Protein AF-A0AAV5K374-F1 (afdb_monomer_lite)

Sequence (224 aa):
MRWSPAAVAIPSEEDMRSETVINLERSGYSEDISMKSLSARSSENRKKRKLDNQKSNEKQVQGKKAKLGTAIYMQKQLDCLINAVESYCRIDAPECSSTSECITLLRGLPGVEPCNEPFKLSSRLFLKHEYREMFLAIKNPDVKLYWLKEQLKLKGWACSIAECMTLLSSLPGVEPCDELYMLGTRLFMKREYKEMSDALKNSDVQLDWLKEELKKEAKATQKK

Secondary structure (DSSP, 8-state):
----PPP-PPPPS--------------------------------------------------------HHHHHHHHHHHHHHHHHHHHT---TT---HHHHHHHHHTSTT--TTSHHHHHHHHHTTSHHHHHHHHH---HHHHHHHHHHHHHHTT----HHHHHHHHHHSTT--TTSHHHHHHHHHTTSHHHHHHHHH---HHHHHHHHHHHHHHHHHHHTT-

Foldseek 3Di:
DDDDDDDDDDDDDDDDDDDDDDDDDDDDDDDDDDDDDDDDDDDDDDDDDDDDDDDDDDDDDDDDPPPQPPVNVVVVVVVVVVCVVVVVVPCPVVPQLDLVNLLVLQCVAPPRHPPDPLSVQVSVVSVDSVSSVVLVVDDDRVVSVVVSVVVCLVVLVFDDLVRQLVLQVPAPPRDPPDPLSVLSSVQVVDSVSRNVLVVPPDSVVSSVVSVVVSVVVVVVVVVD

Radius of gyration: 35.56 Å; chains: 1; bounding box: 87×50×90 Å

Structure (mmCIF, N/CA/C/O backbone):
data_AF-A0AAV5K374-F1
#
_entry.id   AF-A0AAV5K374-F1
#
loop_
_atom_site.group_PDB
_atom_site.id
_atom_site.type_symbol
_atom_site.label_atom_id
_atom_site.label_alt_id
_atom_site.label_comp_id
_atom_site.label_asym_id
_atom_site.label_entity_id
_atom_site.label_seq_id
_atom_site.pdbx_PDB_ins_code
_atom_site.Cartn_x
_atom_site.Cartn_y
_atom_site.Cartn_z
_atom_site.occupancy
_atom_site.B_iso_or_equiv
_atom_site.auth_seq_id
_atom_site.auth_comp_id
_atom_site.auth_asym_id
_atom_site.auth_atom_id
_atom_site.pdbx_PDB_model_num
ATOM 1 N N . MET A 1 1 ? -59.181 13.497 -2.309 1.00 41.25 1 MET A N 1
ATOM 2 C CA . MET A 1 1 ? -58.471 13.973 -3.522 1.00 41.25 1 MET A CA 1
ATOM 3 C C . MET A 1 1 ? -58.545 15.495 -3.487 1.00 41.25 1 MET A C 1
ATOM 5 O O . MET A 1 1 ? -59.627 15.989 -3.238 1.00 41.25 1 MET A O 1
ATOM 9 N N . ARG A 1 2 ? -57.493 16.303 -3.616 1.00 40.56 2 ARG A N 1
ATOM 10 C CA . ARG A 1 2 ? -56.249 16.154 -4.376 1.00 40.56 2 ARG A CA 1
ATOM 11 C C . ARG A 1 2 ? -55.256 17.183 -3.794 1.00 40.56 2 ARG A C 1
ATOM 13 O O . ARG A 1 2 ? -55.535 18.374 -3.846 1.00 40.56 2 ARG A O 1
ATOM 20 N N . TRP A 1 3 ? -54.155 16.742 -3.192 1.00 34.75 3 TRP A N 1
ATOM 21 C CA . TRP A 1 3 ? -53.001 17.618 -2.948 1.00 34.75 3 TRP A CA 1
ATOM 22 C C . TRP A 1 3 ? -52.157 17.607 -4.227 1.00 34.75 3 TRP A C 1
ATOM 24 O O . TRP A 1 3 ? -51.956 16.541 -4.807 1.00 34.75 3 TRP A O 1
ATOM 34 N N . SER A 1 4 ? -51.737 18.781 -4.695 1.00 44.72 4 SER A N 1
ATOM 35 C CA . SER A 1 4 ? -50.918 18.960 -5.900 1.00 44.72 4 SER A CA 1
ATOM 36 C C . SER A 1 4 ? -49.548 19.492 -5.472 1.00 44.72 4 SER A C 1
ATOM 38 O O . SER A 1 4 ? -49.524 20.490 -4.752 1.00 44.72 4 SER A O 1
ATOM 40 N N . PRO A 1 5 ? -48.419 18.884 -5.871 1.00 45.81 5 PRO A N 1
ATOM 41 C CA . PRO A 1 5 ? -47.108 19.430 -5.555 1.00 45.81 5 PRO A CA 1
ATOM 42 C C . PRO A 1 5 ? -46.752 20.517 -6.574 1.00 45.81 5 PRO A C 1
ATOM 44 O O . PRO A 1 5 ? -46.660 20.251 -7.771 1.00 45.81 5 PRO A O 1
ATOM 47 N N . ALA A 1 6 ? -46.580 21.753 -6.101 1.00 42.84 6 ALA A N 1
ATOM 48 C CA . ALA A 1 6 ? -45.929 22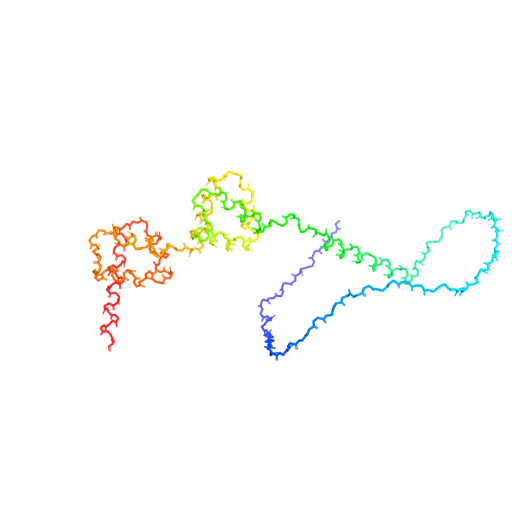.798 -6.879 1.00 42.84 6 ALA A CA 1
ATOM 49 C C . ALA A 1 6 ? -44.425 22.493 -6.944 1.00 42.84 6 ALA A C 1
ATOM 51 O O . ALA A 1 6 ? -43.802 22.175 -5.931 1.00 42.84 6 ALA A O 1
ATOM 52 N N . ALA A 1 7 ? -43.883 22.539 -8.158 1.00 44.72 7 ALA A N 1
ATOM 53 C CA . ALA A 1 7 ? -42.502 22.228 -8.484 1.00 44.72 7 ALA A CA 1
ATOM 54 C C . ALA A 1 7 ? -41.514 23.087 -7.678 1.00 44.72 7 ALA A C 1
ATOM 56 O O . ALA A 1 7 ? -41.585 24.315 -7.700 1.00 44.72 7 ALA A O 1
ATOM 57 N N . VAL A 1 8 ? -40.567 22.435 -7.000 1.00 48.19 8 VAL A N 1
ATOM 58 C CA . VAL A 1 8 ? -39.355 23.093 -6.506 1.00 48.19 8 VAL A CA 1
ATOM 59 C C . VAL A 1 8 ? -38.449 23.304 -7.714 1.00 48.19 8 VAL A C 1
ATOM 61 O O . VAL A 1 8 ? -37.964 22.343 -8.309 1.00 48.19 8 VAL A O 1
ATOM 64 N N . ALA A 1 9 ? -38.270 24.564 -8.103 1.00 45.16 9 ALA A N 1
ATOM 65 C CA . ALA A 1 9 ? -37.254 24.960 -9.063 1.00 45.16 9 ALA A CA 1
ATOM 66 C C . ALA A 1 9 ? -35.869 24.791 -8.419 1.00 45.16 9 ALA A C 1
ATOM 68 O O . ALA A 1 9 ? -35.614 25.318 -7.337 1.00 45.16 9 ALA A O 1
ATOM 69 N N . ILE A 1 10 ? -34.997 24.032 -9.080 1.00 53.38 10 ILE A N 1
ATOM 70 C CA . ILE A 1 10 ? -33.583 23.879 -8.728 1.00 53.38 10 ILE A CA 1
ATOM 71 C C . ILE A 1 10 ? -32.850 25.144 -9.212 1.00 53.38 10 ILE A C 1
ATOM 73 O O . ILE A 1 10 ? -32.965 25.461 -10.398 1.00 53.38 10 ILE A O 1
ATOM 77 N N . PRO A 1 11 ? -32.107 25.876 -8.364 1.00 39.62 11 PRO A N 1
ATOM 78 C CA . PRO A 1 11 ? -31.182 26.903 -8.837 1.00 39.62 11 PRO A CA 1
ATOM 79 C C . PRO A 1 11 ? -29.950 26.246 -9.482 1.00 39.62 11 PRO A C 1
ATOM 81 O O . PRO A 1 11 ? -29.336 25.368 -8.877 1.00 39.62 11 PRO A O 1
ATOM 84 N N . SER A 1 12 ? -29.617 26.656 -10.709 1.00 40.28 12 SER A N 1
ATOM 85 C CA . SER A 1 12 ? -28.445 26.202 -11.476 1.00 40.28 12 SER A CA 1
ATOM 86 C C . SER A 1 12 ? -27.105 26.601 -10.838 1.00 40.28 12 SER A C 1
ATOM 88 O O . SER A 1 12 ? -27.005 27.624 -10.165 1.00 40.28 12 SER A O 1
ATOM 90 N N . GLU A 1 13 ? -26.073 25.797 -11.108 1.00 46.28 13 GLU A N 1
ATOM 91 C CA . GLU A 1 13 ? -24.746 25.757 -10.464 1.00 46.28 13 GLU A CA 1
ATOM 92 C C . GLU A 1 13 ? -23.770 26.933 -10.728 1.00 46.28 13 GLU A C 1
ATOM 94 O O . GLU A 1 13 ? -22.561 26.743 -10.630 1.00 46.28 13 GLU A O 1
ATOM 99 N N . GLU A 1 14 ? -24.218 28.153 -11.038 1.00 47.41 14 GLU A N 1
ATOM 100 C CA . GLU A 1 14 ? -23.284 29.207 -11.503 1.00 47.41 14 GLU A CA 1
ATOM 101 C C . GLU A 1 14 ? -22.942 30.351 -10.537 1.00 47.41 14 GLU A C 1
ATOM 103 O O . GLU A 1 14 ? -22.133 31.197 -10.899 1.00 47.41 14 GLU A O 1
ATOM 108 N N . ASP A 1 15 ? -23.400 30.358 -9.283 1.00 42.72 15 ASP A N 1
ATOM 109 C CA . ASP A 1 15 ? -23.028 31.430 -8.345 1.00 42.72 15 ASP A CA 1
ATOM 110 C C . ASP A 1 15 ? -22.607 30.8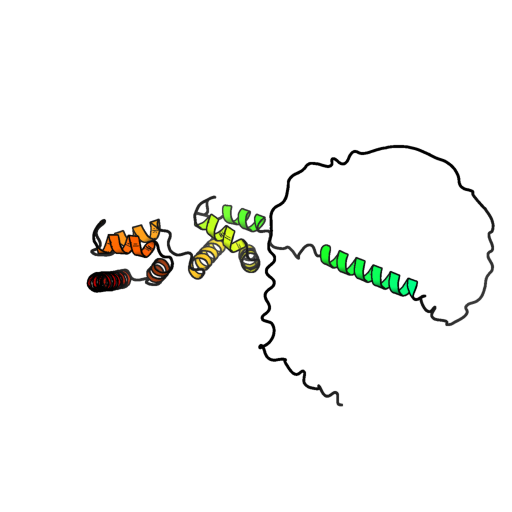97 -6.974 1.00 42.72 15 ASP A C 1
ATOM 112 O O . ASP A 1 15 ? -23.445 30.613 -6.126 1.00 42.72 15 ASP A O 1
ATOM 116 N N . MET A 1 16 ? -21.292 30.777 -6.755 1.00 37.44 16 MET A N 1
ATOM 117 C CA . MET A 1 16 ? -20.595 31.156 -5.508 1.00 37.44 16 MET A CA 1
ATOM 118 C C . MET A 1 16 ? -19.092 30.869 -5.640 1.00 37.44 16 MET A C 1
ATOM 120 O O . MET A 1 16 ? -18.503 30.032 -4.957 1.00 37.44 16 MET A O 1
ATOM 124 N N . ARG A 1 17 ? -18.438 31.618 -6.531 1.00 42.19 17 ARG A N 1
ATOM 125 C CA . ARG A 1 17 ? -16.990 31.824 -6.483 1.00 42.19 17 ARG A CA 1
ATOM 126 C C . ARG A 1 17 ? -16.749 33.108 -5.696 1.00 42.19 17 ARG A C 1
ATOM 128 O O . ARG A 1 17 ? -16.942 34.198 -6.223 1.00 42.19 17 ARG A O 1
ATOM 135 N N . SER A 1 18 ? -16.373 33.000 -4.427 1.00 38.47 18 SER A N 1
ATOM 136 C CA . SER A 1 18 ? -15.748 34.105 -3.691 1.00 38.47 18 SER A CA 1
ATOM 137 C C . SER A 1 18 ? -14.876 33.558 -2.569 1.00 38.47 18 SER A C 1
ATOM 139 O O . SER A 1 18 ? -15.349 32.975 -1.597 1.00 38.47 18 SER A O 1
ATOM 141 N N . GLU A 1 19 ? -13.579 33.731 -2.790 1.00 39.47 19 GLU A N 1
ATOM 142 C CA . GLU A 1 19 ? -12.459 33.440 -1.910 1.00 39.47 19 GLU A CA 1
ATOM 143 C C . GLU A 1 19 ? -12.524 34.300 -0.642 1.00 39.47 19 GLU A C 1
ATOM 145 O O . GLU A 1 19 ? -12.723 35.512 -0.711 1.00 39.47 19 GLU A O 1
ATOM 150 N N . THR A 1 20 ? -12.266 33.700 0.518 1.00 35.66 20 THR A N 1
ATOM 151 C CA . THR A 1 20 ? -11.783 34.439 1.688 1.00 35.66 20 THR A CA 1
ATOM 152 C C . THR A 1 20 ? -10.441 33.863 2.118 1.00 35.66 20 THR A C 1
ATOM 154 O O . THR A 1 20 ? -10.331 32.802 2.727 1.00 35.66 20 THR A O 1
ATOM 157 N N . VAL A 1 21 ? -9.392 34.592 1.741 1.00 35.47 21 VAL A N 1
ATOM 158 C CA . VAL A 1 21 ? -8.017 34.420 2.206 1.00 35.47 21 VAL A CA 1
ATOM 159 C C . VAL A 1 21 ? -7.942 34.969 3.629 1.00 35.47 21 VAL A C 1
ATOM 161 O O . VAL A 1 21 ? -8.091 36.172 3.835 1.00 35.47 21 VAL A O 1
ATOM 164 N N . ILE A 1 22 ? -7.711 34.107 4.617 1.00 37.84 22 ILE A N 1
ATOM 165 C CA . ILE A 1 22 ? -7.348 34.533 5.973 1.00 37.84 22 ILE A CA 1
ATOM 166 C C . ILE A 1 22 ? -5.837 34.386 6.158 1.00 37.84 22 ILE A C 1
ATOM 168 O O . ILE A 1 22 ? -5.307 33.287 6.310 1.00 37.84 22 ILE A O 1
ATOM 172 N N . ASN A 1 23 ? -5.152 35.532 6.107 1.00 31.73 23 ASN A N 1
ATOM 173 C CA . ASN A 1 23 ? -3.746 35.702 6.463 1.00 31.73 23 ASN A CA 1
ATOM 174 C C . ASN A 1 23 ? -3.549 35.396 7.954 1.00 31.73 23 ASN A C 1
ATOM 176 O O . ASN A 1 23 ? -4.161 36.045 8.802 1.00 31.73 23 ASN A O 1
ATOM 180 N N . LEU A 1 24 ? -2.674 34.441 8.275 1.00 34.12 24 LEU A N 1
ATOM 181 C CA . LEU A 1 24 ? -2.250 34.164 9.646 1.00 34.12 24 LEU A CA 1
ATOM 182 C C . LEU A 1 24 ? -0.860 34.765 9.869 1.00 34.12 24 LEU A C 1
ATOM 184 O O . LEU A 1 24 ? 0.156 34.122 9.609 1.00 34.12 24 LEU A O 1
ATOM 188 N N . GLU A 1 25 ? -0.822 36.009 10.349 1.00 35.38 25 GLU A N 1
ATOM 189 C CA . GLU A 1 25 ? 0.399 36.599 10.889 1.00 35.38 25 GLU A CA 1
ATOM 190 C C . GLU A 1 25 ? 0.551 36.314 12.392 1.00 35.38 25 GLU A C 1
ATOM 192 O O . GLU A 1 25 ? -0.324 36.536 13.224 1.00 35.38 25 GLU A O 1
ATOM 197 N N . ARG A 1 26 ? 1.742 35.792 12.670 1.00 40.53 26 ARG A N 1
ATOM 198 C CA . ARG A 1 26 ? 2.499 35.601 13.909 1.00 40.53 26 ARG A CA 1
ATOM 199 C C . ARG A 1 26 ? 2.334 36.671 15.005 1.00 40.53 26 ARG A C 1
ATOM 201 O O . ARG A 1 26 ? 2.646 37.830 14.774 1.00 40.53 26 ARG A O 1
ATOM 208 N N . SER A 1 27 ? 2.052 36.231 16.236 1.00 37.84 27 SER A N 1
ATOM 209 C CA . SER A 1 27 ? 2.434 36.841 17.537 1.00 37.84 27 SER A CA 1
ATOM 210 C C . SER A 1 27 ? 1.772 36.002 18.647 1.00 37.84 27 SER A C 1
ATOM 212 O O . SER A 1 27 ? 0.627 35.615 18.467 1.00 37.84 27 SER A O 1
ATOM 214 N N . GLY A 1 28 ? 2.324 35.604 19.791 1.00 31.27 28 GLY A N 1
ATOM 215 C CA . GLY A 1 28 ? 3.565 35.807 20.532 1.00 31.27 28 GLY A CA 1
ATOM 216 C C . GLY A 1 28 ? 3.407 34.988 21.838 1.00 31.27 28 GLY A C 1
ATOM 217 O O . GLY A 1 28 ? 2.287 34.745 22.279 1.00 31.27 28 GLY A O 1
ATOM 218 N N . TYR A 1 29 ? 4.506 34.488 22.405 1.00 35.50 29 TYR A N 1
ATOM 219 C CA . TYR A 1 29 ? 4.551 33.702 23.652 1.00 35.50 29 TYR A CA 1
ATOM 220 C C . TYR A 1 29 ? 4.035 34.487 24.880 1.00 35.50 29 TYR A C 1
ATOM 222 O O . TYR A 1 29 ? 4.342 35.673 24.970 1.00 35.50 29 TYR A O 1
ATOM 230 N N . SER A 1 30 ? 3.372 33.827 25.850 1.00 37.91 30 SER A N 1
ATOM 231 C CA . SER A 1 30 ? 3.699 33.869 27.303 1.00 37.91 30 SER A CA 1
ATOM 232 C C . SER A 1 30 ? 2.713 33.038 28.162 1.00 37.91 30 SER A C 1
ATOM 234 O O . SER A 1 30 ? 1.608 32.711 27.739 1.00 37.91 30 SER A O 1
ATOM 236 N N . GLU A 1 31 ? 3.225 32.674 29.337 1.00 36.00 31 GLU A N 1
ATOM 237 C CA . GLU A 1 31 ? 2.984 31.613 30.319 1.00 36.00 31 G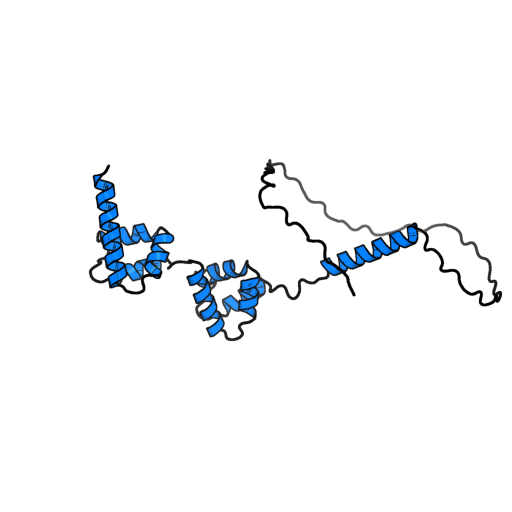LU A CA 1
ATOM 238 C C . GLU A 1 31 ? 1.592 31.342 30.940 1.00 36.00 31 GLU A C 1
ATOM 240 O O . GLU A 1 31 ? 0.747 32.215 31.121 1.00 36.00 31 GLU A O 1
ATOM 245 N N . ASP A 1 32 ? 1.473 30.074 31.371 1.00 33.81 32 ASP A N 1
ATOM 246 C CA . ASP A 1 32 ? 0.868 29.521 32.599 1.00 33.81 32 ASP A CA 1
ATOM 247 C C . ASP A 1 32 ? -0.071 30.397 33.447 1.00 33.81 32 ASP A C 1
ATOM 249 O O . ASP A 1 32 ? 0.347 31.344 34.115 1.00 33.81 32 ASP A O 1
ATOM 253 N N . ILE A 1 33 ? -1.309 29.914 33.633 1.00 38.78 33 ILE A N 1
ATOM 254 C CA . ILE A 1 33 ? -2.089 30.200 34.846 1.00 38.78 33 ILE A CA 1
ATOM 255 C C . ILE A 1 33 ? -2.545 28.889 35.494 1.00 38.78 33 ILE A C 1
ATOM 257 O O . ILE A 1 33 ? -3.508 28.234 35.098 1.00 38.78 33 ILE A O 1
ATOM 261 N N . SER A 1 34 ? -1.805 28.551 36.546 1.00 33.03 34 SER A N 1
ATOM 262 C CA . SER A 1 34 ? -2.071 27.534 37.556 1.00 33.03 34 SER A CA 1
ATOM 263 C C . SER A 1 34 ? -3.377 27.821 38.317 1.00 33.03 34 SER A C 1
ATOM 265 O O . SER A 1 34 ? -3.513 28.859 38.968 1.00 33.03 34 SER A O 1
ATOM 267 N N . MET A 1 35 ? -4.340 26.891 38.286 1.00 39.00 35 MET A N 1
ATOM 268 C CA . MET A 1 35 ? -5.525 26.942 39.152 1.00 39.00 35 MET A CA 1
ATOM 269 C C . MET A 1 35 ? -5.153 26.513 40.573 1.00 39.00 35 MET A C 1
ATOM 271 O O . MET A 1 35 ? -4.971 25.328 40.854 1.00 39.00 35 MET A O 1
ATOM 275 N N . LYS A 1 36 ? -5.072 27.484 41.486 1.00 34.56 36 LYS A N 1
ATOM 276 C CA . LYS A 1 36 ? -4.886 27.235 42.917 1.00 34.56 36 LYS A CA 1
ATOM 277 C C . LYS A 1 36 ? -6.224 27.306 43.648 1.00 34.56 36 LYS A C 1
ATOM 279 O O . LYS A 1 36 ? -6.929 28.310 43.602 1.00 34.56 36 LYS A O 1
ATOM 284 N N . SER A 1 37 ? -6.542 26.216 44.339 1.00 38.38 37 SER A N 1
ATOM 285 C CA . SER A 1 37 ? -7.653 26.081 45.278 1.00 38.38 37 SER A CA 1
ATOM 286 C C . SER A 1 37 ? -7.583 27.117 46.400 1.00 38.38 37 SER A C 1
ATOM 288 O O . SER A 1 37 ? -6.528 27.269 47.020 1.00 38.38 37 SER A O 1
ATOM 290 N N . LEU A 1 38 ? -8.720 27.719 46.755 1.00 39.03 38 LEU A N 1
ATOM 291 C CA . LEU A 1 38 ? -8.897 28.375 48.048 1.00 39.03 38 LEU A CA 1
ATOM 292 C C . LEU A 1 38 ? -10.177 27.888 48.723 1.00 39.03 38 LEU A C 1
ATOM 294 O O . LEU A 1 38 ? -11.299 28.109 48.275 1.00 39.03 38 LEU A O 1
ATOM 298 N N . SER A 1 39 ? -9.944 27.201 49.831 1.00 32.94 39 SER A N 1
ATOM 299 C CA . SER A 1 39 ? -10.889 26.874 50.878 1.00 32.94 39 SER A CA 1
ATOM 300 C C . SER A 1 39 ? -11.240 28.094 51.737 1.00 32.94 39 SER A C 1
ATOM 302 O O . SER A 1 39 ? -10.364 28.884 52.078 1.00 32.94 39 SER A O 1
ATOM 304 N N . ALA A 1 40 ? -12.478 28.064 52.234 1.00 31.92 40 ALA A N 1
ATOM 305 C CA . ALA A 1 40 ? -12.918 28.475 53.570 1.00 31.92 40 ALA A CA 1
ATOM 306 C C . ALA A 1 40 ? -13.321 29.946 53.854 1.00 31.92 40 ALA A C 1
ATOM 308 O O . ALA A 1 40 ? -12.498 30.834 54.035 1.00 31.92 40 ALA A O 1
ATOM 309 N N . ARG A 1 41 ? -14.626 30.043 54.177 1.00 29.36 41 ARG A N 1
ATOM 310 C CA . ARG A 1 41 ? -15.236 30.681 55.368 1.00 29.36 41 ARG A CA 1
ATOM 311 C C . ARG A 1 41 ? -15.708 32.139 55.251 1.00 29.36 41 ARG A C 1
ATOM 313 O O . ARG A 1 41 ? -14.918 33.066 55.291 1.00 29.36 41 ARG A O 1
ATOM 320 N N . SER A 1 42 ? -17.032 32.320 55.307 1.00 31.08 42 SER A N 1
ATOM 321 C CA . SER A 1 42 ? -17.681 33.237 56.259 1.00 31.08 42 SER A CA 1
ATOM 322 C C . SER A 1 42 ? -19.202 33.037 56.253 1.00 31.08 42 SER A C 1
ATOM 324 O O . SER A 1 42 ? -19.877 33.191 55.238 1.00 31.08 42 SER A O 1
ATOM 326 N N . SER A 1 43 ? -19.719 32.640 57.408 1.00 37.50 43 SER A N 1
ATOM 327 C CA . SER A 1 43 ? -21.118 32.672 57.815 1.00 37.50 43 SER A CA 1
ATOM 328 C C . SER A 1 43 ? -21.514 34.096 58.209 1.00 37.50 43 SER A C 1
ATOM 330 O O . SER A 1 43 ? -20.797 34.673 59.013 1.00 37.50 43 SER A O 1
ATOM 332 N N . GLU A 1 44 ? -22.656 34.612 57.735 1.00 31.75 44 GLU A N 1
ATOM 333 C CA . GLU A 1 44 ? -23.727 35.190 58.576 1.00 31.75 44 GLU A CA 1
ATOM 334 C C . GLU A 1 44 ? -24.783 35.992 57.792 1.00 31.75 44 GLU A C 1
ATOM 336 O O . GLU A 1 44 ? -24.496 36.831 56.946 1.00 31.75 44 GLU A O 1
ATOM 341 N N . ASN A 1 45 ? -26.031 35.764 58.217 1.00 32.59 45 ASN A N 1
ATOM 342 C CA . ASN A 1 45 ? -27.204 36.637 58.147 1.00 32.59 45 ASN A CA 1
ATOM 343 C C . ASN A 1 45 ? -27.911 36.866 56.798 1.00 32.59 45 ASN A C 1
ATOM 345 O O . ASN A 1 45 ? -27.530 37.724 56.010 1.00 32.59 45 ASN A O 1
ATOM 349 N N . ARG A 1 46 ? -29.118 36.277 56.671 1.00 37.19 46 ARG A N 1
ATOM 350 C CA . ARG A 1 46 ? -30.372 37.049 56.490 1.00 37.19 46 ARG A CA 1
ATOM 351 C C . ARG A 1 46 ? -31.647 36.213 56.722 1.00 37.19 46 ARG A C 1
ATOM 353 O O . ARG A 1 46 ? -32.058 35.406 55.903 1.00 37.19 46 ARG A O 1
ATOM 360 N N . LYS A 1 47 ? -32.269 36.503 57.872 1.00 38.12 47 LYS A N 1
ATOM 361 C CA . LYS A 1 47 ? -33.712 36.556 58.196 1.00 38.12 47 LYS A CA 1
ATOM 362 C C . LYS A 1 47 ? -34.645 35.439 57.693 1.00 38.12 47 LYS A C 1
ATOM 364 O O . LYS A 1 47 ? -35.227 35.513 56.617 1.00 38.12 47 LYS A O 1
ATOM 369 N N . LYS A 1 48 ? -34.968 34.539 58.632 1.00 43.84 48 LYS A N 1
ATOM 370 C CA . LYS A 1 48 ? -36.258 33.836 58.726 1.00 43.84 48 LYS A CA 1
ATOM 371 C C . LYS A 1 48 ? -37.416 34.846 58.796 1.00 43.84 48 LYS A C 1
ATOM 373 O O . LYS A 1 48 ? -37.404 35.729 59.652 1.00 43.84 48 LYS A O 1
ATOM 378 N N . ARG A 1 49 ? -38.455 34.647 57.984 1.00 39.88 49 ARG A N 1
ATOM 379 C CA . ARG A 1 49 ? -39.841 34.997 58.332 1.00 39.88 49 ARG A CA 1
ATOM 380 C C . ARG A 1 49 ? -40.695 33.736 58.179 1.00 39.88 49 ARG A C 1
ATOM 382 O O . ARG A 1 49 ? -40.637 33.077 57.148 1.00 39.88 49 ARG A O 1
ATOM 389 N N . LYS A 1 50 ? -41.382 33.372 59.265 1.00 40.34 50 LYS A N 1
ATOM 390 C CA . LYS A 1 50 ? -42.407 32.320 59.353 1.00 40.34 50 LYS A CA 1
ATOM 391 C C . LYS A 1 50 ? -43.791 32.905 59.013 1.00 40.34 50 LYS A C 1
ATOM 393 O O . LYS A 1 50 ? -43.935 34.125 59.035 1.00 40.34 50 LYS A O 1
ATOM 398 N N . LEU A 1 51 ? -44.753 31.981 58.894 1.00 35.84 51 LEU A N 1
ATOM 399 C CA . LEU A 1 51 ? -46.217 32.074 58.736 1.00 35.84 51 LEU A CA 1
ATOM 400 C C . LEU A 1 51 ? -46.695 32.019 57.272 1.00 35.84 51 LEU A C 1
ATOM 402 O O . LEU A 1 51 ? -46.121 32.683 56.424 1.00 35.84 51 LEU A O 1
ATOM 406 N N . ASP A 1 52 ? -47.708 31.237 56.896 1.00 32.47 52 ASP A N 1
ATOM 407 C CA . ASP A 1 52 ? -48.699 30.504 57.692 1.00 32.47 52 ASP A CA 1
ATOM 408 C C . ASP A 1 52 ? -49.265 29.311 56.902 1.00 32.47 52 ASP A C 1
ATOM 410 O O . ASP A 1 52 ? -49.216 29.263 55.674 1.00 32.47 52 ASP A O 1
ATOM 414 N N . ASN A 1 53 ? -49.795 28.348 57.641 1.00 38.72 53 ASN A N 1
ATOM 415 C CA . ASN A 1 53 ? -50.485 27.164 57.167 1.00 38.72 53 ASN A CA 1
ATOM 416 C C . ASN A 1 53 ? -51.958 27.520 56.916 1.00 38.72 53 ASN A C 1
ATOM 418 O O . ASN A 1 53 ? -52.679 27.798 57.870 1.00 38.72 53 ASN A O 1
ATOM 422 N N . GLN A 1 54 ? -52.444 27.444 55.676 1.00 38.88 54 GLN A N 1
ATOM 423 C CA . GLN A 1 54 ? -53.887 27.423 55.438 1.00 38.88 54 GLN A CA 1
ATOM 424 C C . GLN A 1 54 ? -54.252 26.368 54.395 1.00 38.88 54 GLN A C 1
ATOM 426 O O . GLN A 1 54 ? -54.145 26.559 53.187 1.00 38.88 54 GLN A O 1
ATOM 431 N N . LYS A 1 55 ? -54.702 25.220 54.912 1.00 41.00 55 LYS A N 1
ATOM 432 C CA . LYS A 1 55 ? -55.625 24.334 54.209 1.00 41.00 55 LYS A CA 1
ATOM 433 C C . LYS A 1 55 ? -56.940 25.091 54.023 1.00 41.00 55 LYS A C 1
ATOM 435 O O . LYS A 1 55 ? -57.623 25.370 55.005 1.00 41.00 55 LYS A O 1
ATOM 440 N N . SER A 1 56 ? -57.335 25.319 52.782 1.00 36.34 56 SER A N 1
ATOM 441 C CA . SER A 1 56 ? -58.740 25.475 52.420 1.00 36.34 56 SER A CA 1
ATOM 442 C C . SER A 1 56 ? -59.004 24.709 51.128 1.00 36.34 56 SER A C 1
ATOM 444 O O . SER A 1 56 ? -58.334 24.877 50.114 1.00 36.34 56 SER A O 1
ATOM 446 N N . ASN A 1 57 ? -59.962 23.790 51.224 1.00 38.06 57 ASN A N 1
ATOM 447 C CA . ASN A 1 57 ? -60.571 23.101 50.099 1.00 38.06 57 ASN A CA 1
ATOM 448 C C . ASN A 1 57 ? -61.185 24.123 49.144 1.00 38.06 57 ASN A C 1
ATOM 450 O O . ASN A 1 57 ? -62.034 24.895 49.577 1.00 38.06 57 ASN A O 1
ATOM 454 N N . GLU A 1 58 ? -60.881 24.034 47.851 1.00 33.69 58 GLU A N 1
ATOM 455 C CA . GLU A 1 58 ? -61.734 24.617 46.819 1.00 33.69 58 GLU A CA 1
ATOM 456 C C . GLU A 1 58 ? -61.679 23.795 45.525 1.00 33.69 58 GLU A C 1
ATOM 458 O O . GLU A 1 58 ? -60.693 23.760 44.799 1.00 33.69 58 GLU A O 1
ATOM 463 N N . LYS A 1 59 ? -62.776 23.054 45.334 1.00 33.97 59 LYS A N 1
ATOM 464 C CA . LYS A 1 59 ? -63.521 22.812 44.092 1.00 33.97 59 LYS A CA 1
ATOM 465 C C . LYS A 1 59 ? -62.718 22.739 42.785 1.00 33.97 59 LYS A C 1
ATOM 467 O O . LYS A 1 59 ? -62.161 23.719 42.303 1.00 33.97 59 LYS A O 1
ATOM 472 N N . GLN A 1 60 ? -62.845 21.580 42.132 1.00 44.38 60 GLN A N 1
ATOM 473 C CA . GLN A 1 60 ? -62.679 21.423 40.688 1.00 44.38 60 GLN A CA 1
ATOM 474 C C . GLN A 1 60 ? -63.339 22.592 39.942 1.00 44.38 60 GLN A C 1
ATOM 476 O O . GLN A 1 60 ? -64.564 22.700 39.899 1.00 44.38 60 GLN A O 1
ATOM 481 N N . VAL A 1 61 ? -62.519 23.439 39.322 1.00 37.38 61 VAL A N 1
ATOM 482 C CA . VAL A 1 61 ? -62.946 24.339 38.254 1.00 37.38 61 VAL A CA 1
ATOM 483 C C . VAL A 1 61 ? -62.243 23.887 36.986 1.00 37.38 61 VAL A C 1
ATOM 485 O O . VAL A 1 61 ? -61.019 23.912 36.862 1.00 37.38 61 VAL A O 1
ATOM 488 N N . GLN A 1 62 ? -63.065 23.417 36.057 1.00 41.62 62 GLN A N 1
ATOM 489 C CA . GLN A 1 62 ? -62.691 23.065 34.703 1.00 41.62 62 GLN A CA 1
ATOM 490 C C . GLN A 1 62 ? -62.015 24.244 33.987 1.00 41.62 62 GLN A C 1
ATOM 492 O O . GLN A 1 62 ? -62.486 25.378 34.018 1.00 41.62 62 GLN A O 1
ATOM 497 N N . GLY A 1 63 ? -60.952 23.921 33.248 1.00 46.12 63 GLY A N 1
ATOM 498 C CA . GLY A 1 63 ? -60.752 24.459 31.906 1.00 46.12 63 GLY A CA 1
ATOM 499 C C . GLY A 1 63 ? -60.318 25.916 31.786 1.00 46.12 63 GLY A C 1
ATOM 500 O O . GLY A 1 63 ? -61.026 26.718 31.189 1.00 46.12 63 GLY A O 1
ATOM 501 N N . LYS A 1 64 ? -59.080 26.233 32.172 1.00 46.06 64 LYS A N 1
ATOM 502 C CA . LYS A 1 64 ? -58.294 27.244 31.447 1.00 46.06 64 LYS A CA 1
ATOM 503 C C . LYS A 1 64 ? -56.888 26.698 31.250 1.00 46.06 64 LYS A C 1
ATOM 505 O O . LYS A 1 64 ? -56.137 26.572 32.210 1.00 46.06 64 LYS A O 1
ATOM 510 N N . LYS A 1 65 ? -56.537 26.344 30.005 1.00 56.88 65 LYS A N 1
ATOM 511 C CA . LYS A 1 65 ? -55.138 26.092 29.630 1.00 56.88 65 LYS A CA 1
ATOM 512 C C . LYS A 1 65 ? -54.365 27.344 30.028 1.00 56.88 65 LYS A C 1
ATOM 514 O O . LYS A 1 65 ? -54.560 28.394 29.415 1.00 56.88 65 LYS A O 1
ATOM 519 N N . ALA A 1 66 ? -53.564 27.251 31.086 1.00 61.56 66 ALA A N 1
ATOM 520 C CA . ALA A 1 66 ? -52.668 28.323 31.469 1.00 61.56 66 ALA A CA 1
ATOM 521 C C . ALA A 1 66 ? -51.805 28.620 30.241 1.00 61.56 66 ALA A C 1
ATOM 523 O O . ALA A 1 66 ? -51.057 27.756 29.779 1.00 61.56 66 ALA A O 1
ATOM 524 N N . LYS A 1 67 ? -51.979 29.807 29.652 1.00 65.00 67 LYS A N 1
ATOM 525 C CA . LYS A 1 67 ? -51.042 30.312 28.653 1.00 65.00 67 LYS A CA 1
ATOM 526 C C . LYS A 1 67 ? -49.711 30.396 29.386 1.00 65.00 67 LYS A C 1
ATOM 528 O O . LYS A 1 67 ? -49.561 31.243 30.264 1.00 65.00 67 LYS A O 1
ATOM 533 N N . LEU A 1 68 ? -48.807 29.459 29.096 1.00 64.31 68 LEU A N 1
ATOM 534 C CA . LEU A 1 68 ? -47.431 29.530 29.569 1.00 64.31 68 LEU A CA 1
ATOM 535 C C . LEU A 1 68 ? -46.947 30.943 29.236 1.00 64.31 68 LEU A C 1
ATOM 537 O O . LEU A 1 68 ? -47.041 31.355 28.079 1.00 64.31 68 LEU A O 1
ATOM 541 N N . GLY A 1 69 ? -46.518 31.704 30.244 1.00 80.44 69 GLY A N 1
ATOM 542 C CA . GLY A 1 69 ? -45.973 33.034 29.997 1.00 80.44 69 GLY A CA 1
ATOM 543 C C . GLY A 1 69 ? -44.849 32.924 28.971 1.00 80.44 69 GLY A C 1
ATOM 544 O O . GLY A 1 69 ? -44.108 31.941 28.983 1.00 80.44 69 GLY A O 1
ATOM 545 N N . THR A 1 70 ? -44.723 33.906 28.079 1.00 81.00 70 THR A N 1
ATOM 546 C CA . THR A 1 70 ? -43.720 33.906 27.001 1.00 81.00 70 THR A CA 1
ATOM 547 C C . THR A 1 70 ? -42.318 33.553 27.512 1.00 81.00 70 THR A C 1
ATOM 549 O O . THR A 1 70 ? -41.612 32.783 26.869 1.00 81.00 70 THR A O 1
ATOM 552 N N . ALA A 1 71 ? -41.959 34.011 28.717 1.00 86.69 71 ALA A N 1
ATOM 553 C CA . ALA A 1 71 ? -40.708 33.660 29.388 1.00 86.69 71 ALA A CA 1
ATOM 554 C C . ALA A 1 71 ? -40.573 32.156 29.703 1.00 86.69 71 ALA A C 1
ATOM 556 O O . ALA A 1 71 ? -39.530 31.569 29.447 1.00 86.69 71 ALA A O 1
ATOM 557 N N . ILE A 1 72 ? -41.634 31.506 30.194 1.00 87.56 72 ILE A N 1
ATOM 558 C CA . ILE A 1 72 ? -41.642 30.063 30.495 1.00 87.56 72 ILE A CA 1
ATOM 559 C C . ILE A 1 72 ? -41.585 29.251 29.197 1.00 87.56 72 ILE A C 1
ATOM 561 O O . ILE A 1 72 ? -40.928 28.215 29.133 1.00 87.56 72 ILE A O 1
ATOM 565 N N . TYR A 1 73 ? -42.253 29.724 28.140 1.00 90.88 73 TYR A N 1
ATOM 566 C CA . TYR A 1 73 ? -42.157 29.098 26.824 1.00 90.88 73 TYR A CA 1
ATOM 567 C C . TYR A 1 73 ? -40.728 29.174 26.278 1.00 90.88 73 TYR A C 1
ATOM 569 O O . TYR A 1 73 ? -40.190 28.154 25.859 1.00 90.88 73 TYR A O 1
ATOM 577 N N . MET A 1 74 ? -40.097 30.349 26.336 1.00 92.44 74 MET A N 1
ATOM 578 C CA . MET A 1 74 ? -38.703 30.532 25.925 1.00 92.44 74 MET A CA 1
ATOM 579 C C . MET A 1 74 ? -37.746 29.681 26.759 1.00 92.44 74 MET A C 1
ATOM 581 O O . MET A 1 74 ? -36.880 29.032 26.188 1.00 92.44 74 MET A O 1
ATOM 585 N N . GLN A 1 75 ? -37.939 29.610 28.076 1.00 93.25 75 GLN A N 1
ATOM 586 C CA . GLN A 1 75 ? -37.123 28.762 28.941 1.00 93.25 75 GLN A CA 1
ATOM 587 C C . GLN A 1 75 ? -37.250 27.285 28.565 1.00 93.25 75 GLN A C 1
ATOM 589 O O . GLN A 1 75 ? -36.242 26.615 28.389 1.00 93.25 75 GLN A O 1
ATOM 594 N N . LYS A 1 76 ? -38.468 26.808 28.294 1.00 93.31 76 LYS A N 1
ATOM 595 C CA . LYS A 1 76 ? -38.683 25.448 27.795 1.00 93.31 76 LYS A CA 1
ATOM 596 C C . LYS A 1 76 ? -38.007 25.203 26.439 1.00 93.31 76 LYS A C 1
ATOM 598 O O . LYS A 1 76 ? -37.487 24.117 26.217 1.00 93.31 76 LYS A O 1
ATOM 603 N N . GLN A 1 77 ? -38.022 26.179 25.528 1.00 94.50 77 GLN A N 1
ATOM 604 C CA . GLN A 1 77 ? -37.319 26.056 24.244 1.00 94.50 77 GLN A CA 1
ATOM 605 C C . GLN A 1 77 ? -35.797 26.033 24.429 1.00 94.50 77 GLN A C 1
ATOM 607 O O . GLN A 1 77 ? -35.123 25.259 23.754 1.00 94.50 77 GLN A O 1
ATOM 612 N N . LEU A 1 78 ? -35.260 26.819 25.366 1.00 94.44 78 LEU A N 1
ATOM 613 C CA . LEU A 1 78 ? -33.847 26.769 25.738 1.00 94.44 78 LEU A CA 1
ATOM 614 C C . LEU A 1 78 ? -33.485 25.423 26.362 1.00 94.44 78 LEU A C 1
ATOM 616 O O . LEU A 1 78 ? -32.492 24.843 25.952 1.00 94.44 78 LEU A O 1
ATOM 620 N N . ASP A 1 79 ? -34.309 24.874 27.255 1.00 94.56 79 ASP A N 1
ATOM 621 C CA . ASP A 1 79 ? -34.093 23.538 27.819 1.00 94.56 79 ASP A CA 1
ATOM 622 C C . ASP A 1 79 ? -34.132 22.461 26.724 1.00 94.56 79 ASP A C 1
ATOM 624 O O . ASP A 1 79 ? -33.316 21.545 26.719 1.00 94.56 79 ASP A O 1
ATOM 628 N N . CYS A 1 80 ? -35.045 22.569 25.752 1.00 91.69 80 CYS A N 1
ATOM 629 C CA . CYS A 1 80 ? -35.073 21.678 24.591 1.00 91.69 80 CYS A CA 1
ATOM 630 C C . CYS A 1 80 ? -33.805 21.800 23.734 1.00 91.69 80 CYS A C 1
ATOM 632 O O . CYS A 1 80 ? -33.289 20.777 23.295 1.00 91.69 80 CYS A O 1
ATOM 634 N N . LEU A 1 81 ? -33.292 23.014 23.514 1.00 92.81 81 LEU A N 1
ATOM 635 C CA . LEU A 1 81 ? -32.042 23.243 22.785 1.00 92.81 81 LEU A CA 1
ATOM 636 C C . LEU A 1 81 ? -30.829 22.730 23.559 1.00 92.81 81 LEU A C 1
ATOM 638 O O . LEU A 1 81 ? -29.997 22.057 22.968 1.00 92.81 81 LEU A O 1
ATOM 642 N N . ILE A 1 82 ? -30.745 22.990 24.864 1.00 92.19 82 ILE A N 1
ATOM 643 C CA . ILE A 1 82 ? -29.691 22.468 25.739 1.00 92.19 82 ILE A CA 1
ATOM 644 C C . ILE A 1 82 ? -29.721 20.946 25.697 1.00 92.19 82 ILE A C 1
ATOM 646 O O . ILE A 1 82 ? -28.700 20.339 25.423 1.00 92.19 82 ILE A O 1
ATOM 650 N N . ASN A 1 83 ? -30.890 20.325 25.844 1.00 87.94 83 ASN A N 1
ATOM 651 C CA . ASN A 1 83 ? -31.020 18.874 25.759 1.00 87.94 83 ASN A CA 1
ATOM 652 C C . ASN A 1 83 ? -30.687 18.331 24.365 1.00 87.94 83 ASN A C 1
ATOM 654 O O . ASN A 1 83 ? -30.107 17.258 24.269 1.00 87.94 83 ASN A O 1
ATOM 658 N N . ALA A 1 84 ? -31.023 19.040 23.284 1.00 86.31 84 ALA A N 1
ATOM 659 C CA . ALA A 1 84 ? -30.675 18.629 21.925 1.00 86.31 84 ALA A CA 1
ATOM 660 C C . ALA A 1 84 ? -29.171 18.768 21.651 1.00 86.31 84 ALA A C 1
ATOM 662 O O . ALA A 1 84 ? -28.585 17.882 21.041 1.00 86.31 84 ALA A O 1
ATOM 663 N N . VAL A 1 85 ? -28.536 19.842 22.128 1.00 83.62 85 VAL A N 1
ATOM 664 C CA . VAL A 1 85 ? -27.092 20.087 22.005 1.00 83.62 85 VAL A CA 1
ATOM 665 C C . VAL A 1 85 ? -26.314 19.136 22.898 1.00 83.62 85 VAL A C 1
ATOM 667 O O . VAL A 1 85 ? -25.360 18.527 22.442 1.00 83.62 85 VAL A O 1
ATOM 670 N N . GLU A 1 86 ? -26.734 18.943 24.144 1.00 81.25 86 GLU A N 1
ATOM 671 C CA . GLU A 1 86 ? -26.164 17.928 25.018 1.00 81.25 86 GLU A CA 1
ATOM 672 C C . GLU A 1 86 ? -26.387 16.541 24.439 1.00 81.25 86 GLU A C 1
ATOM 674 O O . GLU A 1 86 ? -25.454 15.761 24.441 1.00 81.25 86 GLU A O 1
ATOM 679 N N . SER A 1 87 ? -27.559 16.228 23.886 1.00 71.81 87 SER A N 1
ATOM 680 C CA . SER A 1 87 ? -27.783 14.956 23.199 1.00 71.81 87 SER A CA 1
ATOM 681 C C . SER A 1 87 ? -26.919 14.820 21.958 1.00 71.81 87 SER A C 1
ATOM 683 O O . SER A 1 87 ? -26.544 13.697 21.679 1.00 71.81 87 SER A O 1
ATOM 685 N N . TYR A 1 88 ? -26.625 15.900 21.230 1.00 67.88 88 TYR A N 1
ATOM 686 C CA . TYR A 1 88 ? -25.763 15.916 20.046 1.00 67.88 88 TYR A CA 1
ATOM 687 C C . TYR A 1 88 ? -24.282 15.756 20.422 1.00 67.88 88 TYR A C 1
ATOM 689 O O . TYR A 1 88 ? -23.560 15.002 19.784 1.00 67.88 88 TYR A O 1
ATOM 697 N N . CYS A 1 89 ? -23.844 16.403 21.504 1.00 61.41 89 CYS A N 1
ATOM 698 C CA . CYS A 1 89 ? -22.497 16.282 22.067 1.00 61.41 89 CYS A CA 1
ATOM 699 C C . CYS A 1 89 ? -22.291 14.970 22.847 1.00 61.41 89 CYS A C 1
ATOM 701 O O . CYS A 1 89 ? -21.162 14.508 22.959 1.00 61.41 89 CYS A O 1
ATOM 703 N N . 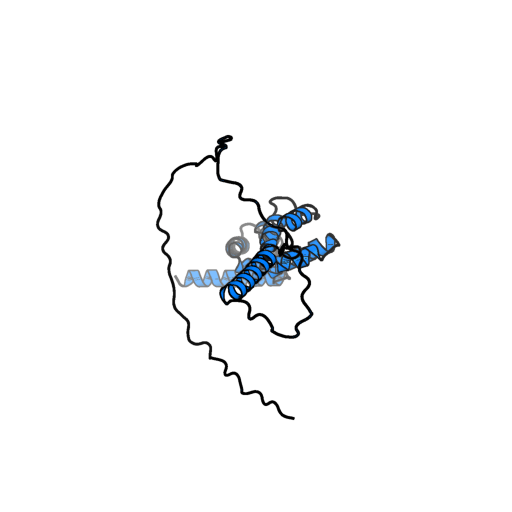ARG A 1 90 ? -23.372 14.390 23.388 1.00 53.47 90 ARG A N 1
ATOM 704 C CA . ARG A 1 90 ? -23.460 13.051 23.997 1.00 53.47 90 ARG A CA 1
ATOM 705 C C . ARG A 1 90 ? -23.946 11.996 23.008 1.00 53.47 90 ARG A C 1
ATOM 707 O O . ARG A 1 90 ? -24.176 10.859 23.416 1.00 53.47 90 ARG A O 1
ATOM 714 N N . ILE A 1 91 ? -24.062 12.321 21.715 1.00 51.72 91 ILE A N 1
ATOM 715 C CA . ILE A 1 91 ? -23.760 11.305 20.716 1.00 51.72 91 ILE A CA 1
ATOM 716 C C . ILE A 1 91 ? -22.268 11.080 20.934 1.00 51.72 91 ILE A C 1
ATOM 718 O O . ILE A 1 91 ? -21.428 11.706 20.292 1.00 51.72 91 ILE A O 1
ATOM 722 N N . ASP A 1 92 ? -21.946 10.225 21.907 1.00 49.72 92 ASP A N 1
ATOM 723 C CA . ASP A 1 92 ? -20.798 9.353 21.802 1.00 49.72 92 ASP A CA 1
ATOM 724 C C . ASP A 1 92 ? -20.875 8.858 20.367 1.00 49.72 92 ASP A C 1
ATOM 726 O O . ASP A 1 92 ? -21.820 8.146 20.014 1.00 49.72 92 ASP A O 1
ATOM 730 N N . ALA A 1 93 ? -20.019 9.425 19.512 1.00 51.94 93 ALA A N 1
ATOM 731 C CA . ALA A 1 93 ? -20.027 9.172 18.084 1.00 51.94 93 ALA A CA 1
ATOM 732 C C . ALA A 1 93 ? -20.215 7.663 17.925 1.00 51.94 93 ALA A C 1
ATOM 734 O O . ALA A 1 93 ? -19.399 6.950 18.514 1.00 51.94 93 ALA A O 1
ATOM 735 N N . PRO A 1 94 ? -21.310 7.197 17.287 1.00 48.34 94 PRO A N 1
ATOM 736 C CA . PRO A 1 94 ? -21.750 5.809 17.377 1.00 48.34 94 PRO A CA 1
ATOM 737 C C . PRO A 1 94 ? -20.554 4.944 17.038 1.00 48.34 94 PRO A C 1
ATOM 739 O O . PRO A 1 94 ? -20.108 5.010 15.900 1.00 48.34 94 PRO A O 1
ATOM 742 N N . GLU A 1 95 ? -19.971 4.310 18.062 1.00 55.19 95 GLU A N 1
ATOM 743 C CA . GLU A 1 95 ? -18.681 3.616 18.016 1.00 55.19 95 GLU A CA 1
ATOM 744 C C . GLU A 1 95 ? -17.777 4.121 16.886 1.00 55.19 95 GLU A C 1
ATOM 746 O O . GLU A 1 95 ? -17.513 3.391 15.938 1.00 55.19 95 GLU A O 1
ATOM 751 N N . CYS A 1 96 ? -17.372 5.398 16.905 1.00 49.59 96 CYS A N 1
ATOM 752 C CA . CYS A 1 96 ? -16.506 5.900 15.841 1.00 49.59 96 CYS A CA 1
ATOM 753 C C . CYS A 1 96 ? -15.230 5.061 15.878 1.00 49.59 96 CYS A C 1
ATOM 755 O O . CYS A 1 96 ? -14.420 5.226 16.795 1.00 49.59 96 CYS A O 1
ATOM 757 N N . SER A 1 97 ? -15.105 4.130 14.926 1.00 64.50 97 SER A N 1
ATOM 758 C CA . SER A 1 97 ? -14.047 3.132 14.872 1.00 64.50 97 SER A CA 1
ATOM 759 C C . SER A 1 97 ? -12.721 3.830 15.091 1.00 64.50 97 SER A C 1
ATOM 761 O O . SER A 1 97 ? -12.271 4.634 14.268 1.00 64.50 97 SER A O 1
ATOM 763 N N . SER A 1 98 ? -12.133 3.630 16.270 1.00 83.00 98 SER A N 1
ATOM 764 C CA . SER A 1 98 ? -10.999 4.450 16.668 1.00 83.00 98 SER A CA 1
ATOM 765 C C . SER A 1 98 ? -9.817 4.073 15.792 1.00 83.00 98 SER A C 1
ATOM 767 O O . SER A 1 98 ? -9.485 2.894 15.644 1.00 83.00 98 SER A O 1
ATOM 769 N N . THR A 1 99 ? -9.128 5.067 15.229 1.00 90.25 99 THR A N 1
ATOM 770 C CA . THR A 1 99 ? -7.863 4.834 14.520 1.00 90.25 99 THR A CA 1
ATOM 771 C C . THR A 1 99 ? -6.913 4.002 15.388 1.00 90.25 99 THR A C 1
ATOM 773 O O . THR A 1 99 ? -6.249 3.110 14.876 1.00 90.25 99 THR A O 1
ATOM 776 N N . SER A 1 100 ? -6.917 4.212 16.710 1.00 91.31 100 SER A N 1
ATOM 777 C CA . SER A 1 100 ? -6.131 3.429 17.673 1.00 91.31 100 SER A CA 1
ATOM 778 C C . SER A 1 100 ? -6.434 1.926 17.626 1.00 91.31 100 SER A C 1
ATOM 780 O O . SER A 1 100 ? -5.518 1.100 17.622 1.00 91.31 100 SER A O 1
ATOM 782 N N . GLU A 1 101 ? -7.711 1.556 17.531 1.00 93.50 101 GLU A N 1
ATOM 783 C CA . GLU A 1 101 ? -8.131 0.157 17.440 1.00 93.50 101 GLU A CA 1
ATOM 784 C C . GLU A 1 101 ? -7.658 -0.467 16.124 1.00 93.50 101 GLU A C 1
ATOM 786 O O . GLU A 1 101 ? -7.046 -1.538 16.122 1.00 93.50 101 GLU A O 1
ATOM 791 N N . CYS A 1 102 ? -7.834 0.250 15.011 1.00 94.50 102 CYS A N 1
ATOM 792 C CA . CYS A 1 102 ? -7.351 -0.198 13.707 1.00 94.50 102 CYS A CA 1
ATOM 793 C C . CYS A 1 102 ? -5.828 -0.408 13.708 1.00 94.50 102 CYS A C 1
ATOM 795 O O . CYS A 1 102 ? -5.354 -1.422 13.204 1.00 94.50 102 CYS A O 1
ATOM 797 N N . ILE A 1 103 ? -5.059 0.503 14.317 1.00 94.56 103 ILE A N 1
ATOM 798 C CA . ILE A 1 103 ? -3.595 0.395 14.448 1.00 94.56 103 ILE A CA 1
ATOM 799 C C . ILE A 1 103 ? -3.187 -0.791 15.332 1.00 94.56 103 ILE A C 1
ATOM 801 O O . ILE A 1 103 ? -2.202 -1.473 15.036 1.00 94.56 103 ILE A O 1
ATOM 805 N N . THR A 1 104 ? -3.941 -1.060 16.397 1.00 94.19 104 THR A N 1
ATOM 806 C CA . THR A 1 104 ? -3.693 -2.200 17.290 1.00 94.19 104 THR A CA 1
ATOM 807 C C . THR A 1 104 ? -3.884 -3.520 16.547 1.00 94.19 104 THR A C 1
ATOM 809 O O . THR A 1 104 ? -2.998 -4.372 16.567 1.00 94.19 104 THR A O 1
ATOM 812 N N . LEU A 1 105 ? -4.993 -3.662 15.818 1.00 94.06 105 LEU A N 1
ATOM 813 C CA . LEU A 1 105 ? -5.273 -4.846 15.003 1.00 94.06 105 LEU A CA 1
ATOM 814 C C . LEU A 1 105 ? -4.300 -4.989 13.829 1.00 94.06 105 LEU A C 1
ATOM 816 O O . LEU A 1 105 ? -3.888 -6.100 13.511 1.00 94.06 105 LEU A O 1
ATOM 820 N N . LEU A 1 106 ? -3.900 -3.877 13.211 1.00 95.00 106 LEU A N 1
ATOM 821 C CA . LEU A 1 106 ? -2.924 -3.849 12.124 1.00 95.00 106 LEU A CA 1
ATOM 822 C C . LEU A 1 106 ? -1.579 -4.449 12.549 1.00 95.00 106 LEU A C 1
ATOM 824 O O . LEU A 1 106 ? -1.003 -5.225 11.795 1.00 95.00 106 LEU A O 1
ATOM 828 N N . ARG A 1 107 ? -1.101 -4.136 13.761 1.00 93.06 107 ARG A N 1
ATOM 829 C CA . ARG A 1 107 ? 0.142 -4.701 14.317 1.00 93.06 107 ARG A CA 1
ATOM 830 C C . ARG A 1 107 ? 0.057 -6.216 14.548 1.00 93.06 107 ARG A C 1
ATOM 832 O O . ARG A 1 107 ? 1.083 -6.879 14.608 1.00 93.06 107 ARG A O 1
ATOM 839 N N . GLY A 1 108 ? -1.151 -6.755 14.701 1.00 91.81 108 GLY A N 1
ATOM 840 C CA . GLY A 1 108 ? -1.383 -8.189 14.869 1.00 91.81 108 GLY A CA 1
ATOM 841 C C . GLY A 1 108 ? -1.421 -8.982 13.560 1.00 91.81 108 GLY A C 1
ATOM 842 O O . GLY A 1 108 ? -1.542 -10.203 13.611 1.00 91.81 108 GLY A O 1
ATOM 843 N N . LEU A 1 109 ? -1.355 -8.326 12.394 1.00 93.25 109 LEU A N 1
ATOM 844 C CA . LEU A 1 109 ? -1.401 -9.013 11.103 1.00 93.25 109 LEU A CA 1
ATOM 845 C C . LEU A 1 109 ? -0.028 -9.580 10.707 1.00 93.25 109 LEU A C 1
ATOM 847 O O . LEU A 1 109 ? 0.995 -8.912 10.886 1.00 93.25 109 LEU A O 1
ATOM 851 N N . PRO A 1 110 ? 0.017 -10.781 10.103 1.00 89.94 110 PRO A N 1
ATOM 852 C CA . PRO A 1 110 ? 1.273 -11.384 9.678 1.00 89.94 110 PRO A CA 1
ATOM 853 C C . PRO A 1 110 ? 1.951 -10.537 8.589 1.00 89.94 110 PRO A C 1
ATOM 855 O O . PRO A 1 110 ? 1.319 -10.119 7.617 1.00 89.94 110 PRO A O 1
ATOM 858 N N . GLY A 1 111 ? 3.252 -10.281 8.751 1.00 84.75 111 GLY A N 1
ATOM 859 C CA . GLY A 1 111 ? 4.050 -9.469 7.821 1.00 84.75 111 GLY A CA 1
ATOM 860 C C . GLY A 1 111 ? 3.860 -7.951 7.952 1.00 84.75 111 GLY A C 1
ATOM 861 O O . GLY A 1 111 ? 4.382 -7.196 7.127 1.00 84.75 111 GLY A O 1
ATOM 862 N N . VAL A 1 112 ? 3.131 -7.479 8.970 1.00 89.31 112 VAL A N 1
ATOM 863 C CA . VAL A 1 112 ? 2.934 -6.048 9.240 1.00 89.31 112 VAL A CA 1
ATOM 864 C C . VAL A 1 112 ? 3.673 -5.646 10.516 1.00 89.31 112 VAL A C 1
ATOM 866 O O . VAL A 1 112 ? 3.180 -5.801 11.628 1.00 89.31 112 VAL A O 1
ATOM 869 N N . GLU A 1 113 ? 4.869 -5.092 10.345 1.00 89.81 113 GLU A N 1
ATOM 870 C CA . GLU A 1 113 ? 5.717 -4.608 11.432 1.00 89.81 113 GLU A CA 1
ATOM 871 C C . GLU A 1 113 ? 5.623 -3.085 11.578 1.00 89.81 113 GLU A C 1
ATOM 873 O O . GLU A 1 113 ? 5.466 -2.372 10.580 1.00 89.81 113 GLU A O 1
ATOM 878 N N . PRO A 1 114 ? 5.770 -2.539 12.798 1.00 87.62 114 PRO A N 1
ATOM 879 C CA . PRO A 1 114 ? 5.885 -1.101 12.988 1.00 87.62 114 PRO A CA 1
ATOM 880 C C . PRO A 1 114 ? 6.939 -0.497 12.053 1.00 87.62 114 PRO A C 1
ATOM 882 O O . PRO A 1 114 ? 8.020 -1.047 11.871 1.00 87.62 114 PRO A O 1
ATOM 885 N N . CYS A 1 115 ? 6.622 0.657 11.468 1.00 81.81 115 CYS A N 1
ATOM 886 C CA . CYS A 1 115 ? 7.493 1.397 10.548 1.00 81.81 115 CYS A CA 1
ATOM 887 C C . CYS A 1 115 ? 7.765 0.747 9.176 1.00 81.81 115 CYS A C 1
ATOM 889 O O . CYS A 1 115 ? 8.384 1.417 8.338 1.00 81.81 115 CYS A O 1
ATOM 891 N N . ASN A 1 116 ? 7.278 -0.464 8.888 1.00 84.31 116 ASN A N 1
ATOM 892 C CA . ASN A 1 116 ? 7.347 -1.025 7.538 1.00 84.31 116 ASN A CA 1
ATOM 893 C C . ASN A 1 116 ? 6.318 -0.361 6.596 1.00 84.31 116 ASN A C 1
ATOM 895 O O . ASN A 1 116 ? 5.418 0.364 7.039 1.00 84.31 116 ASN A O 1
ATOM 899 N N . GLU A 1 117 ? 6.488 -0.537 5.282 1.00 83.31 117 GLU A N 1
ATOM 900 C CA . GLU A 1 117 ? 5.648 0.135 4.279 1.00 83.31 117 GLU A CA 1
ATOM 901 C C . GLU A 1 117 ? 4.153 -0.214 4.462 1.00 83.31 117 GLU A C 1
ATOM 903 O O . GLU A 1 117 ? 3.363 0.716 4.649 1.00 83.31 117 GLU A O 1
ATOM 908 N N . PRO A 1 118 ? 3.739 -1.501 4.557 1.00 84.50 118 PRO A N 1
ATOM 909 C CA . PRO A 1 118 ? 2.341 -1.861 4.813 1.00 84.50 118 PRO A CA 1
ATOM 910 C C . PRO A 1 118 ? 1.746 -1.188 6.051 1.00 84.50 118 PRO A C 1
ATOM 912 O O . PRO A 1 118 ? 0.601 -0.732 6.010 1.00 84.50 118 PRO A O 1
ATOM 915 N N . PHE A 1 119 ? 2.515 -1.079 7.136 1.00 91.88 119 PHE A N 1
ATOM 916 C CA . PHE A 1 119 ? 2.068 -0.428 8.360 1.00 91.88 119 PHE A CA 1
ATOM 917 C C . PHE A 1 119 ? 1.838 1.073 8.152 1.00 91.88 119 PHE A C 1
ATOM 919 O O . PHE A 1 119 ? 0.760 1.583 8.466 1.00 91.88 119 PHE A O 1
ATOM 926 N N . LYS A 1 120 ? 2.818 1.794 7.591 1.00 88.94 120 LYS A N 1
ATOM 927 C CA . LYS A 1 120 ? 2.722 3.245 7.329 1.00 88.94 120 LYS A CA 1
ATOM 928 C C . LYS A 1 120 ? 1.561 3.575 6.399 1.00 88.94 120 LYS A C 1
ATOM 930 O O . LYS A 1 120 ? 0.819 4.528 6.637 1.00 88.94 120 LYS A O 1
ATOM 935 N N . LEU A 1 121 ? 1.416 2.785 5.342 1.00 88.38 121 LEU A N 1
ATOM 936 C CA . LEU A 1 121 ? 0.380 2.951 4.341 1.00 88.38 121 LEU A CA 1
ATOM 937 C C . LEU A 1 121 ? -1.005 2.675 4.940 1.00 88.38 121 LEU A C 1
ATOM 939 O O . LEU A 1 121 ? -1.860 3.556 4.946 1.00 88.38 121 LEU A O 1
ATOM 943 N N . SER A 1 122 ? -1.208 1.524 5.575 1.00 91.62 122 SER A N 1
ATOM 944 C CA . SER A 1 122 ? -2.490 1.203 6.221 1.00 91.62 122 SER A CA 1
ATOM 945 C C . SER A 1 122 ? -2.871 2.225 7.303 1.00 91.62 122 SER A C 1
ATOM 947 O O . SER A 1 122 ? -4.024 2.637 7.388 1.00 91.62 122 SER A O 1
ATOM 949 N N . SER A 1 123 ? -1.897 2.738 8.062 1.00 91.88 123 SER A N 1
ATOM 950 C CA . SER A 1 123 ? -2.131 3.807 9.048 1.00 91.88 123 SER A CA 1
ATOM 951 C C . SER A 1 123 ? -2.699 5.085 8.418 1.00 91.88 123 SER A C 1
ATOM 953 O O . SER A 1 123 ? -3.570 5.727 9.000 1.00 91.88 123 SER A O 1
ATOM 955 N N . ARG A 1 124 ? -2.248 5.448 7.209 1.00 91.06 124 ARG A N 1
ATOM 956 C CA . ARG A 1 124 ? -2.808 6.573 6.439 1.00 91.06 124 ARG A CA 1
ATOM 957 C C . ARG A 1 124 ? -4.189 6.246 5.876 1.00 91.06 124 ARG A C 1
ATOM 959 O O . ARG A 1 124 ? -5.045 7.125 5.842 1.00 91.06 124 ARG A O 1
ATOM 966 N N . LEU A 1 125 ? -4.414 5.000 5.449 1.00 91.81 125 LEU A N 1
ATOM 967 C CA . LEU A 1 125 ? -5.715 4.530 4.958 1.00 91.81 125 LEU A CA 1
ATOM 968 C C . LEU A 1 125 ? -6.795 4.728 6.033 1.00 91.81 125 LEU A C 1
ATOM 970 O O . LEU A 1 125 ? -7.863 5.272 5.752 1.00 91.81 125 LEU A O 1
ATOM 974 N N . PHE A 1 126 ? -6.468 4.382 7.279 1.00 93.50 126 PHE A N 1
ATOM 975 C CA . PHE A 1 126 ? -7.356 4.518 8.432 1.00 93.50 126 PHE A CA 1
ATOM 976 C C . PHE A 1 126 ? -7.629 5.955 8.866 1.00 93.50 126 PHE A C 1
ATOM 978 O O . PHE A 1 126 ? -8.435 6.158 9.765 1.00 93.50 126 PHE A O 1
ATOM 985 N N . LEU A 1 127 ? -7.056 6.977 8.228 1.00 89.19 127 LEU A N 1
ATOM 986 C CA . LEU A 1 127 ? -7.523 8.348 8.445 1.00 89.19 127 LEU A CA 1
ATOM 987 C C . LEU A 1 127 ? -8.959 8.539 7.933 1.00 89.19 127 LEU A C 1
ATOM 989 O O . LEU A 1 127 ? -9.691 9.366 8.476 1.00 89.19 127 LEU A O 1
ATOM 993 N N . LYS A 1 128 ? -9.404 7.739 6.952 1.00 87.81 128 LYS A N 1
ATOM 994 C CA . LYS A 1 128 ? -10.793 7.770 6.480 1.00 87.81 128 LYS A CA 1
ATOM 995 C C . LYS A 1 128 ? -11.669 6.779 7.238 1.00 87.81 128 LYS A C 1
ATOM 997 O O . LYS A 1 128 ? -11.321 5.607 7.359 1.00 87.81 128 LYS A O 1
ATOM 1002 N N . HIS A 1 129 ? -12.832 7.256 7.673 1.00 87.19 129 HIS A N 1
ATOM 1003 C CA . HIS A 1 129 ? -13.803 6.481 8.444 1.00 87.19 129 HIS A CA 1
ATOM 1004 C C . HIS A 1 129 ? -14.277 5.219 7.710 1.00 87.19 129 HIS A C 1
ATOM 1006 O O . HIS A 1 129 ? -14.209 4.131 8.264 1.00 87.19 129 HIS A O 1
ATOM 1012 N N . GLU A 1 130 ? -14.650 5.333 6.433 1.00 89.44 130 GLU A N 1
ATOM 1013 C CA . GLU A 1 130 ? -15.142 4.209 5.614 1.00 89.44 130 GLU A CA 1
ATOM 1014 C C . GLU A 1 130 ? -14.174 3.014 5.577 1.00 89.44 130 GLU A C 1
ATOM 1016 O O . GLU A 1 130 ? -14.593 1.857 5.615 1.00 89.44 130 GLU A O 1
ATOM 1021 N N . TYR A 1 131 ? -12.864 3.283 5.533 1.00 92.75 131 TYR A N 1
ATOM 1022 C CA . TYR A 1 131 ? -11.853 2.227 5.536 1.00 92.75 131 TYR A CA 1
ATOM 1023 C C . TYR A 1 131 ? -11.683 1.588 6.910 1.00 92.75 131 TYR A C 1
ATOM 1025 O O . TYR A 1 131 ? -11.407 0.392 6.978 1.00 92.75 131 TYR A O 1
ATOM 1033 N N . ARG A 1 132 ? -11.853 2.352 7.995 1.00 94.19 132 ARG A N 1
ATOM 1034 C CA . ARG A 1 132 ? -11.833 1.801 9.354 1.00 94.19 132 ARG A CA 1
ATOM 1035 C C . ARG A 1 132 ? -13.025 0.881 9.586 1.00 94.19 132 ARG A C 1
ATOM 1037 O O . ARG A 1 132 ? -12.821 -0.253 10.003 1.00 94.19 132 ARG A O 1
ATOM 1044 N N . GLU A 1 133 ? -14.224 1.318 9.209 1.00 92.50 133 GLU A N 1
ATOM 1045 C CA . GLU A 1 133 ? -15.452 0.520 9.314 1.00 92.50 133 GLU A CA 1
ATOM 1046 C C . GLU A 1 133 ? -15.318 -0.822 8.594 1.00 92.50 133 GLU A C 1
ATOM 1048 O O . GLU A 1 133 ? -15.504 -1.886 9.186 1.00 92.50 133 GLU A O 1
ATOM 1053 N N . MET A 1 134 ? -14.901 -0.788 7.325 1.00 94.00 134 MET A N 1
ATOM 1054 C CA . MET A 1 134 ? -14.698 -2.008 6.546 1.00 94.00 134 MET A CA 1
ATOM 1055 C C . MET A 1 134 ? -13.624 -2.908 7.174 1.00 94.00 134 MET A C 1
ATOM 1057 O O . MET A 1 134 ? -13.807 -4.119 7.295 1.00 94.00 134 MET A O 1
ATOM 1061 N N . PHE A 1 135 ? -12.511 -2.327 7.624 1.00 95.38 135 PHE A N 1
ATOM 1062 C CA . PHE A 1 135 ? -11.429 -3.075 8.253 1.00 95.38 135 PHE A CA 1
ATOM 1063 C C . PHE A 1 135 ? -11.849 -3.744 9.570 1.00 95.38 135 PHE A C 1
ATOM 1065 O O . PHE A 1 135 ? -11.444 -4.877 9.832 1.00 95.38 135 PHE A O 1
ATOM 1072 N N . LEU A 1 136 ? -12.660 -3.089 10.403 1.00 93.75 136 LEU A N 1
ATOM 1073 C CA . LEU A 1 136 ? -13.167 -3.663 11.656 1.00 93.75 136 LEU A CA 1
ATOM 1074 C C . LEU A 1 136 ? -14.280 -4.699 11.434 1.00 93.75 136 LEU A C 1
ATOM 1076 O O . LEU A 1 136 ? -14.409 -5.653 12.218 1.00 93.75 136 LEU A O 1
ATOM 1080 N N . ALA A 1 137 ? -15.050 -4.562 10.351 1.00 94.00 137 ALA A N 1
ATOM 1081 C CA . ALA A 1 137 ? -16.065 -5.535 9.958 1.00 94.00 137 ALA A CA 1
ATOM 1082 C C . ALA A 1 137 ? -15.445 -6.891 9.575 1.00 94.00 137 ALA A C 1
ATOM 1084 O O . ALA A 1 137 ? -15.991 -7.943 9.915 1.00 94.00 137 ALA A O 1
ATOM 1085 N N . ILE A 1 138 ? -14.270 -6.892 8.933 1.00 94.56 138 ILE A N 1
ATOM 1086 C CA . ILE A 1 138 ? -13.565 -8.126 8.566 1.00 94.56 138 ILE A CA 1
ATOM 1087 C C . ILE A 1 138 ? -13.002 -8.797 9.829 1.00 94.56 138 ILE A C 1
ATOM 1089 O O . ILE A 1 138 ? -12.155 -8.239 10.529 1.00 94.56 138 ILE A O 1
ATOM 1093 N N . LYS A 1 139 ? -13.448 -10.024 10.124 1.00 92.44 139 LYS A N 1
ATOM 1094 C CA . LYS A 1 139 ? -13.006 -10.779 11.314 1.00 92.44 139 LYS A CA 1
ATOM 1095 C C . LYS A 1 139 ? -11.790 -11.666 11.063 1.00 92.44 139 LYS A C 1
ATOM 1097 O O . LYS A 1 139 ? -10.937 -11.782 11.934 1.00 92.44 139 LYS A O 1
ATOM 1102 N N . ASN A 1 140 ? -11.695 -12.269 9.879 1.00 93.44 140 ASN A N 1
ATOM 1103 C CA . ASN A 1 140 ? -10.582 -13.152 9.539 1.00 93.44 140 ASN A CA 1
ATOM 1104 C C . ASN A 1 140 ? -9.301 -12.326 9.243 1.00 93.44 140 ASN A C 1
ATOM 1106 O O . ASN A 1 140 ? -9.350 -11.454 8.369 1.00 93.44 140 ASN A O 1
ATOM 1110 N N . PRO A 1 141 ? -8.168 -12.585 9.928 1.00 92.75 141 PRO A N 1
ATOM 1111 C CA . PRO A 1 141 ? -6.914 -11.850 9.729 1.00 92.75 141 PRO A CA 1
ATOM 1112 C C . PRO A 1 141 ? -6.334 -11.941 8.311 1.00 92.75 141 PRO A C 1
ATOM 1114 O O . PRO A 1 141 ? -5.858 -10.938 7.783 1.00 92.75 141 PRO A O 1
ATOM 1117 N N . ASP A 1 142 ? -6.415 -13.103 7.664 1.00 92.81 142 ASP A N 1
ATOM 1118 C CA . ASP A 1 142 ? -5.874 -13.309 6.316 1.00 92.81 142 ASP A CA 1
ATOM 1119 C C . ASP A 1 142 ? -6.696 -12.548 5.275 1.00 92.81 142 ASP A C 1
ATOM 1121 O O . ASP A 1 142 ? -6.147 -11.872 4.404 1.00 92.81 142 ASP A O 1
ATOM 1125 N N . VAL A 1 143 ? -8.026 -12.576 5.414 1.00 94.81 143 VAL A N 1
ATOM 1126 C CA . VAL A 1 143 ? -8.943 -11.800 4.561 1.00 94.81 143 VAL A CA 1
ATOM 1127 C C . VAL A 1 143 ? -8.732 -10.301 4.770 1.00 94.81 143 VAL A C 1
ATOM 1129 O O . VAL A 1 143 ? -8.745 -9.526 3.816 1.00 94.81 143 VAL A O 1
ATOM 1132 N N . LYS A 1 144 ? -8.485 -9.882 6.013 1.00 94.81 144 LYS A N 1
ATOM 1133 C CA . LYS A 1 144 ? -8.186 -8.494 6.373 1.00 94.81 144 LYS A CA 1
ATOM 1134 C C . LYS A 1 144 ? -6.881 -8.015 5.737 1.00 94.81 144 LYS A C 1
ATOM 1136 O O . LYS A 1 144 ? -6.834 -6.916 5.184 1.00 94.81 144 LYS A O 1
ATOM 1141 N N . LEU A 1 145 ? -5.845 -8.853 5.760 1.00 92.50 145 LEU A N 1
ATOM 1142 C CA . LEU A 1 145 ? -4.571 -8.575 5.105 1.00 92.50 145 LEU A CA 1
ATOM 1143 C C . LEU A 1 145 ? -4.711 -8.545 3.577 1.00 92.50 145 LEU A C 1
ATOM 1145 O O . LEU A 1 145 ? -4.146 -7.661 2.933 1.00 92.50 145 LEU A O 1
ATOM 1149 N N . TYR A 1 146 ? -5.471 -9.476 2.995 1.00 92.50 146 TYR A N 1
ATOM 1150 C CA . TYR A 1 146 ? -5.770 -9.490 1.563 1.00 92.50 146 TYR A CA 1
ATOM 1151 C C . TYR A 1 146 ? -6.480 -8.200 1.134 1.00 92.50 146 TYR A C 1
ATOM 1153 O O . TYR A 1 146 ? -6.016 -7.512 0.227 1.00 92.50 146 TYR A O 1
ATOM 1161 N N . TRP A 1 147 ? -7.548 -7.824 1.842 1.00 94.75 147 TRP A N 1
ATOM 1162 C CA . TRP A 1 147 ? -8.289 -6.593 1.584 1.00 94.75 147 TRP A CA 1
ATOM 1163 C C . TRP A 1 147 ? -7.391 -5.360 1.680 1.00 94.75 147 TRP A C 1
ATOM 1165 O O . TRP A 1 147 ? -7.432 -4.517 0.788 1.00 94.75 147 TRP A O 1
ATOM 1175 N N . LEU A 1 148 ? -6.539 -5.270 2.710 1.00 92.31 148 LEU A N 1
ATOM 1176 C CA . LEU A 1 148 ? -5.577 -4.175 2.831 1.00 92.31 148 LEU A CA 1
ATOM 1177 C C . LEU A 1 148 ? -4.694 -4.093 1.590 1.00 92.31 148 LEU A C 1
ATOM 1179 O O . LEU A 1 148 ? -4.645 -3.037 0.971 1.00 92.31 148 LEU A O 1
ATOM 1183 N N . LYS A 1 149 ? -4.057 -5.202 1.189 1.00 87.94 149 LYS A N 1
ATOM 1184 C CA . LYS A 1 149 ? -3.206 -5.259 -0.011 1.00 87.94 149 LYS A CA 1
ATOM 1185 C C . LYS A 1 149 ? -3.952 -4.786 -1.261 1.00 87.94 149 LYS A C 1
ATOM 1187 O O . LYS A 1 149 ? -3.383 -4.031 -2.043 1.00 87.94 149 LYS A O 1
ATOM 1192 N N . GLU A 1 150 ? -5.213 -5.178 -1.429 1.00 89.19 150 GLU A N 1
ATOM 1193 C CA . GLU A 1 150 ? -6.076 -4.701 -2.516 1.00 89.19 150 GLU A CA 1
ATOM 1194 C C . GLU A 1 150 ? -6.270 -3.174 -2.452 1.00 89.19 150 GLU A C 1
ATOM 1196 O O . GLU A 1 150 ? -6.081 -2.483 -3.452 1.00 89.19 150 GLU A O 1
ATOM 1201 N N . GLN A 1 151 ? -6.567 -2.619 -1.268 1.00 89.31 151 GLN A N 1
ATOM 1202 C CA . GLN A 1 151 ? -6.729 -1.171 -1.087 1.00 89.31 151 GLN A CA 1
ATOM 1203 C C . GLN A 1 151 ? -5.439 -0.395 -1.366 1.00 89.31 151 GLN A C 1
ATOM 1205 O O . GLN A 1 151 ? -5.502 0.684 -1.957 1.00 89.31 151 GLN A O 1
ATOM 1210 N N . LEU A 1 152 ? -4.275 -0.926 -0.968 1.00 83.75 152 LEU A N 1
ATOM 1211 C CA . LEU A 1 152 ? -2.990 -0.269 -1.232 1.00 83.75 152 LEU A CA 1
ATOM 1212 C C . LEU A 1 152 ? -2.710 -0.206 -2.743 1.00 83.75 152 LEU A C 1
ATOM 1214 O O . LEU A 1 152 ? -2.301 0.842 -3.240 1.00 83.75 152 LEU A O 1
ATOM 1218 N N . LYS A 1 153 ? -3.017 -1.285 -3.477 1.00 75.25 153 LYS A N 1
ATOM 1219 C CA . LYS A 1 153 ? -2.889 -1.344 -4.943 1.00 75.25 153 LYS A CA 1
ATOM 1220 C C . LYS A 1 153 ? -3.843 -0.378 -5.646 1.00 75.25 153 LYS A C 1
ATOM 1222 O O . LYS A 1 153 ? -3.411 0.424 -6.467 1.00 75.25 153 LYS A O 1
ATOM 1227 N N . LEU A 1 154 ? -5.131 -0.398 -5.288 1.00 68.50 154 LEU A N 1
ATOM 1228 C CA . LEU A 1 154 ? -6.159 0.455 -5.905 1.00 68.50 154 LEU A CA 1
ATOM 1229 C C . LEU A 1 154 ? -5.919 1.954 -5.679 1.00 68.50 154 LEU A C 1
ATOM 1231 O O . LEU A 1 154 ? -6.357 2.780 -6.476 1.00 68.50 154 LEU A O 1
ATOM 1235 N N . LYS A 1 155 ? -5.241 2.323 -4.588 1.00 66.12 155 LYS A N 1
ATOM 1236 C CA . LYS A 1 155 ? -4.915 3.717 -4.258 1.00 66.12 155 LYS A CA 1
ATOM 1237 C C . LYS A 1 155 ? -3.632 4.230 -4.910 1.00 66.12 155 LYS A C 1
ATOM 1239 O O . LYS A 1 155 ? -3.242 5.357 -4.604 1.00 66.12 155 LYS A O 1
ATOM 1244 N N . GLY A 1 156 ? -2.982 3.445 -5.771 1.00 55.03 156 GLY A N 1
ATOM 1245 C CA . GLY A 1 156 ? -1.738 3.870 -6.410 1.00 55.03 156 GLY A CA 1
ATOM 1246 C C . GLY A 1 156 ? -0.600 4.046 -5.403 1.00 55.03 156 GLY A C 1
ATOM 1247 O O . GLY A 1 156 ? 0.311 4.854 -5.600 1.00 55.03 156 GLY A O 1
ATOM 1248 N N . TRP A 1 157 ? -0.613 3.298 -4.292 1.00 61.94 157 TRP A N 1
ATOM 1249 C CA . TRP A 1 157 ? 0.641 3.056 -3.585 1.00 61.94 157 TRP A CA 1
ATOM 1250 C C . TRP A 1 157 ? 1.431 2.055 -4.411 1.00 61.94 157 TRP A C 1
ATOM 1252 O O . TRP A 1 157 ? 1.389 0.852 -4.187 1.00 61.94 157 TRP A O 1
ATOM 1262 N N . ALA A 1 158 ? 2.065 2.608 -5.444 1.00 59.03 158 ALA A N 1
ATOM 1263 C CA . ALA A 1 158 ? 2.876 1.899 -6.408 1.00 59.03 158 ALA A CA 1
ATOM 1264 C C . ALA A 1 158 ? 3.965 1.066 -5.722 1.00 59.03 158 ALA A C 1
ATOM 1266 O O . ALA A 1 158 ? 4.317 1.351 -4.570 1.00 59.03 158 ALA A O 1
ATOM 1267 N N . CYS A 1 159 ? 4.532 0.100 -6.458 1.00 68.50 159 CYS A N 1
ATOM 1268 C CA . CYS A 1 159 ? 5.662 -0.700 -5.988 1.00 68.50 159 CYS A CA 1
ATOM 1269 C C . CYS A 1 159 ? 6.694 0.181 -5.265 1.00 68.50 159 CYS A C 1
ATOM 1271 O O . CYS A 1 159 ? 7.049 1.294 -5.694 1.00 68.50 159 CYS A O 1
ATOM 1273 N N . SER A 1 160 ? 7.152 -0.284 -4.109 1.00 78.62 160 SER A N 1
ATOM 1274 C CA . SER A 1 160 ? 8.289 0.322 -3.430 1.00 78.62 160 SER A CA 1
ATOM 1275 C C . SER A 1 160 ? 9.478 0.370 -4.392 1.00 78.62 160 SER A C 1
ATOM 1277 O O . SER A 1 160 ? 9.577 -0.432 -5.318 1.00 78.62 160 SER A O 1
ATOM 1279 N N . ILE A 1 161 ? 10.411 1.303 -4.184 1.00 82.06 161 ILE A N 1
ATOM 1280 C CA . ILE A 1 161 ? 11.600 1.389 -5.051 1.00 82.06 161 ILE A CA 1
ATOM 1281 C C . ILE A 1 161 ? 12.319 0.032 -5.093 1.00 82.06 161 ILE A C 1
ATOM 1283 O O . ILE A 1 161 ? 12.684 -0.416 -6.168 1.00 82.06 161 ILE A O 1
ATOM 1287 N N . ALA A 1 162 ? 12.434 -0.665 -3.958 1.00 83.25 162 ALA A N 1
ATOM 1288 C CA . ALA A 1 162 ? 13.058 -1.985 -3.886 1.00 83.25 162 ALA A CA 1
ATOM 1289 C C . ALA A 1 162 ? 12.358 -3.043 -4.761 1.00 83.25 162 ALA A C 1
ATOM 1291 O O . ALA A 1 162 ? 13.028 -3.805 -5.456 1.00 83.25 162 ALA A O 1
ATOM 1292 N N . GLU A 1 163 ? 11.024 -3.071 -4.770 1.00 85.56 163 GLU A N 1
ATOM 1293 C CA . GLU A 1 163 ? 10.253 -3.966 -5.641 1.00 85.56 163 GLU A CA 1
ATOM 1294 C C . GLU A 1 163 ? 10.458 -3.613 -7.112 1.00 85.56 163 GLU A C 1
ATOM 1296 O O . GLU A 1 163 ? 10.711 -4.503 -7.919 1.00 85.56 163 GLU A O 1
ATOM 1301 N N . CYS A 1 164 ? 10.432 -2.324 -7.462 1.00 87.31 164 CYS A N 1
ATOM 1302 C CA . CYS A 1 164 ? 10.649 -1.921 -8.845 1.00 87.31 164 CYS A CA 1
ATOM 1303 C C . CYS A 1 164 ? 12.105 -2.211 -9.300 1.00 87.31 164 CYS A C 1
ATOM 1305 O O . CYS A 1 164 ? 12.320 -2.585 -10.448 1.00 87.31 164 CYS A O 1
ATOM 1307 N N . MET A 1 165 ? 13.105 -2.125 -8.409 1.00 90.19 165 MET A N 1
ATOM 1308 C CA . MET A 1 165 ? 14.491 -2.541 -8.699 1.00 90.19 165 MET A CA 1
ATOM 1309 C C . MET A 1 165 ? 14.603 -4.058 -8.890 1.00 90.19 165 MET A C 1
ATOM 1311 O O . MET A 1 165 ? 15.243 -4.512 -9.833 1.00 90.19 165 MET A O 1
ATOM 1315 N N . THR A 1 166 ? 13.932 -4.838 -8.038 1.00 90.19 166 THR A N 1
ATOM 1316 C CA . THR A 1 166 ? 13.857 -6.304 -8.173 1.00 90.19 166 THR A CA 1
ATOM 1317 C C . THR A 1 166 ? 13.221 -6.697 -9.505 1.00 90.19 166 THR A C 1
ATOM 1319 O O . THR A 1 166 ? 13.676 -7.636 -10.153 1.00 90.19 166 THR A O 1
ATOM 1322 N N . LEU A 1 167 ? 12.200 -5.950 -9.934 1.00 89.38 167 LEU A N 1
ATOM 1323 C CA . LEU A 1 167 ? 11.546 -6.129 -11.223 1.00 89.38 167 LEU A CA 1
ATOM 1324 C C . LEU A 1 167 ? 12.479 -5.810 -12.395 1.00 89.38 167 LEU A C 1
ATOM 1326 O O . LEU A 1 167 ? 12.565 -6.607 -13.317 1.00 89.38 167 LEU A O 1
ATOM 1330 N N . LEU A 1 168 ? 13.216 -4.693 -12.363 1.00 91.75 168 LEU A N 1
ATOM 1331 C CA . LEU A 1 168 ? 14.182 -4.375 -13.427 1.00 91.75 168 LEU A CA 1
ATOM 1332 C C . LEU A 1 168 ? 15.230 -5.474 -13.588 1.00 91.75 168 LEU A C 1
ATOM 1334 O O . LEU A 1 168 ? 15.552 -5.844 -14.711 1.00 91.75 168 LEU A O 1
ATOM 1338 N N . SER A 1 169 ? 15.728 -6.012 -12.474 1.00 90.69 169 SER A N 1
ATOM 1339 C CA . SER A 1 169 ? 16.707 -7.099 -12.481 1.00 90.69 169 SER A CA 1
ATOM 1340 C C . SER A 1 169 ? 16.145 -8.447 -12.942 1.00 90.69 169 SER A C 1
ATOM 1342 O O . SER A 1 169 ? 16.930 -9.339 -13.247 1.00 90.69 169 SER A O 1
ATOM 1344 N N . SER A 1 170 ? 14.821 -8.631 -12.972 1.00 91.19 170 SER A N 1
ATOM 1345 C CA . SER A 1 170 ? 14.193 -9.870 -13.447 1.00 91.19 170 SER A CA 1
ATOM 1346 C C . SER A 1 170 ? 13.754 -9.817 -14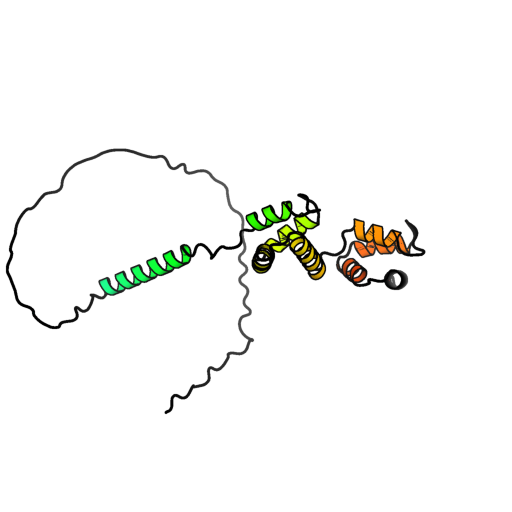.913 1.00 91.19 170 SER A C 1
ATOM 1348 O O . SER A 1 170 ? 13.371 -10.852 -15.461 1.00 91.19 170 SER A O 1
ATOM 1350 N N . LEU A 1 171 ? 13.815 -8.648 -15.564 1.00 91.62 171 LEU A N 1
ATOM 1351 C CA . LEU A 1 171 ? 13.457 -8.506 -16.974 1.00 91.62 171 LEU A CA 1
ATOM 1352 C C . LEU A 1 171 ? 14.499 -9.176 -17.889 1.00 91.62 171 LEU A C 1
ATOM 1354 O O . LEU A 1 171 ? 15.704 -8.987 -17.706 1.00 91.62 171 LEU A O 1
ATOM 1358 N N . PRO A 1 172 ? 14.062 -9.925 -18.917 1.00 90.19 172 PRO A N 1
ATOM 1359 C CA . PRO A 1 172 ? 14.982 -10.607 -19.816 1.00 90.19 172 PRO A CA 1
ATOM 1360 C C . PRO A 1 172 ? 15.801 -9.599 -20.635 1.00 90.19 172 PRO A C 1
ATOM 1362 O O . PRO A 1 172 ? 15.249 -8.722 -21.299 1.00 90.19 172 PRO A O 1
ATOM 1365 N N . GLY A 1 173 ? 17.129 -9.744 -20.612 1.00 87.06 173 GLY A N 1
ATOM 1366 C CA . GLY A 1 173 ? 18.049 -8.899 -21.383 1.00 87.06 173 GLY A CA 1
ATOM 1367 C C . GLY A 1 173 ? 18.276 -7.496 -20.810 1.00 87.06 173 GLY A C 1
ATOM 1368 O O . GLY A 1 173 ? 18.765 -6.632 -21.533 1.00 87.06 173 GLY A O 1
ATOM 1369 N N . VAL A 1 174 ? 17.911 -7.257 -19.547 1.00 91.69 174 VAL A N 1
ATOM 1370 C CA . VAL A 1 174 ? 18.251 -6.029 -18.818 1.00 91.69 174 VAL A CA 1
ATOM 1371 C C . VAL A 1 174 ? 19.351 -6.353 -17.811 1.00 91.69 174 VAL A C 1
ATOM 1373 O O . VAL A 1 174 ? 19.090 -7.018 -16.809 1.00 91.69 174 VAL A O 1
ATOM 1376 N N . GLU A 1 175 ? 20.577 -5.883 -18.050 1.00 91.75 175 GLU A N 1
ATOM 1377 C CA . GLU A 1 175 ? 21.666 -6.031 -17.081 1.00 91.75 175 GLU A CA 1
ATOM 1378 C C . GLU A 1 175 ? 21.759 -4.813 -16.148 1.00 91.75 175 GLU A C 1
ATOM 1380 O O . GLU A 1 175 ? 21.438 -3.684 -16.543 1.00 91.75 175 GLU A O 1
ATOM 1385 N N . PRO A 1 176 ? 22.193 -4.998 -14.887 1.00 91.00 176 PRO A N 1
ATOM 1386 C CA . PRO A 1 176 ? 22.492 -3.879 -14.008 1.00 91.00 176 PRO A CA 1
ATOM 1387 C C . PRO A 1 176 ? 23.464 -2.899 -14.675 1.00 91.00 176 PRO A C 1
ATOM 1389 O O . PRO A 1 176 ? 24.485 -3.306 -15.216 1.00 91.00 176 PRO A O 1
ATOM 1392 N N . CYS A 1 177 ? 23.160 -1.606 -14.565 1.00 86.06 177 CYS A N 1
ATOM 1393 C CA . CYS A 1 177 ? 23.915 -0.486 -15.149 1.00 86.06 177 CYS A CA 1
ATOM 1394 C C . CYS A 1 177 ? 23.773 -0.262 -16.666 1.00 86.06 177 CYS A C 1
ATOM 1396 O O . CYS A 1 177 ? 24.273 0.758 -17.143 1.00 86.06 177 CYS A O 1
ATOM 1398 N N . ASP A 1 178 ? 23.042 -1.098 -17.405 1.00 93.62 178 ASP A N 1
ATOM 1399 C CA . ASP A 1 178 ? 22.755 -0.831 -18.820 1.00 93.62 178 ASP A CA 1
ATOM 1400 C C . ASP A 1 178 ? 21.796 0.349 -19.017 1.00 93.62 178 ASP A C 1
ATOM 1402 O O . ASP A 1 178 ? 21.083 0.766 -18.103 1.00 93.62 178 ASP A O 1
ATOM 1406 N N . GLU A 1 179 ? 21.726 0.885 -20.239 1.00 92.94 179 GLU A N 1
ATOM 1407 C CA . GLU A 1 179 ? 20.884 2.045 -20.562 1.00 92.94 179 GLU A CA 1
ATOM 1408 C C . GLU A 1 179 ? 19.412 1.840 -20.182 1.00 92.94 179 GLU A C 1
ATOM 1410 O O . GLU A 1 179 ? 18.805 2.733 -19.589 1.00 92.94 179 GLU A O 1
ATOM 1415 N N . LEU A 1 180 ? 18.851 0.656 -20.464 1.00 93.44 180 LEU A N 1
ATOM 1416 C CA . LEU A 1 180 ? 17.478 0.303 -20.082 1.00 93.44 180 LEU A CA 1
ATOM 1417 C C . LEU A 1 180 ? 17.305 0.229 -18.565 1.00 93.44 180 LEU A C 1
ATOM 1419 O O . LEU A 1 180 ? 16.303 0.716 -18.040 1.00 93.44 180 LEU A O 1
ATOM 1423 N N . TYR A 1 181 ? 18.284 -0.334 -17.856 1.00 94.31 181 TYR A N 1
ATOM 1424 C CA . TYR A 1 181 ? 18.264 -0.404 -16.399 1.00 94.31 181 TYR A CA 1
ATOM 1425 C C . TYR A 1 181 ? 18.322 1.003 -15.797 1.00 94.31 181 TYR A C 1
ATOM 1427 O O . TYR A 1 181 ? 17.476 1.376 -14.984 1.00 94.31 181 TYR A O 1
ATOM 1435 N N . MET A 1 182 ? 19.258 1.834 -16.258 1.00 94.12 182 MET A N 1
ATOM 1436 C CA . MET A 1 182 ? 19.424 3.214 -15.806 1.00 94.12 182 MET A CA 1
ATOM 1437 C C . MET A 1 182 ? 18.204 4.075 -16.135 1.00 94.12 182 MET A C 1
ATOM 1439 O O . MET A 1 182 ? 17.773 4.857 -15.287 1.00 94.12 182 MET A O 1
ATOM 1443 N N . LEU A 1 183 ? 17.597 3.910 -17.312 1.00 94.06 183 LEU A N 1
ATOM 1444 C CA . LEU A 1 183 ? 16.313 4.527 -17.632 1.00 94.06 183 LEU A CA 1
ATOM 1445 C C . LEU A 1 183 ? 15.238 4.081 -16.637 1.00 94.06 183 LEU A C 1
ATOM 1447 O O . LEU A 1 183 ? 14.586 4.933 -16.037 1.00 94.06 183 LEU A O 1
ATOM 1451 N N . GLY A 1 184 ? 15.081 2.772 -16.428 1.00 93.38 184 GLY A N 1
ATOM 1452 C CA . GLY A 1 184 ? 14.104 2.207 -15.502 1.00 93.38 184 GLY A CA 1
ATOM 1453 C C . GLY A 1 184 ? 14.234 2.792 -14.096 1.00 93.38 184 GLY A C 1
ATOM 1454 O O . GLY A 1 184 ? 13.246 3.261 -13.533 1.00 93.38 184 GLY A O 1
ATOM 1455 N N . THR A 1 185 ? 15.458 2.876 -13.561 1.00 93.81 185 THR A N 1
ATOM 1456 C CA . THR A 1 185 ? 15.702 3.483 -12.240 1.00 93.81 185 THR A CA 1
ATOM 1457 C C . THR A 1 185 ? 15.281 4.955 -12.174 1.00 93.81 185 THR A C 1
ATOM 1459 O O . THR A 1 185 ? 14.709 5.377 -11.171 1.00 93.81 185 THR A O 1
ATOM 1462 N N . ARG A 1 186 ? 15.493 5.741 -13.244 1.00 93.62 186 ARG A N 1
ATOM 1463 C CA . ARG A 1 186 ? 15.053 7.146 -13.320 1.00 93.62 186 ARG A CA 1
ATOM 1464 C C . ARG A 1 186 ? 13.538 7.264 -13.447 1.00 93.62 186 ARG A C 1
ATOM 1466 O O . ARG A 1 186 ? 12.933 8.093 -12.765 1.00 93.62 186 ARG A O 1
ATOM 1473 N N . LEU A 1 187 ? 12.920 6.456 -14.309 1.00 92.88 187 LEU A N 1
ATOM 1474 C CA . LEU A 1 187 ? 11.473 6.462 -14.522 1.00 92.88 187 LEU A CA 1
ATOM 1475 C C . LEU A 1 187 ? 10.739 6.089 -13.240 1.00 92.88 187 LEU A C 1
ATOM 1477 O O . LEU A 1 187 ? 9.826 6.801 -12.833 1.00 92.88 187 LEU A O 1
ATOM 1481 N N . PHE A 1 188 ? 11.201 5.058 -12.537 1.00 91.88 188 PHE A N 1
ATOM 1482 C CA . PHE A 1 188 ? 10.622 4.626 -11.269 1.00 91.88 188 PHE A CA 1
ATOM 1483 C C . PHE A 1 188 ? 10.877 5.584 -10.105 1.00 91.88 188 PHE A C 1
ATOM 1485 O O . PHE A 1 188 ? 10.422 5.314 -9.004 1.00 91.88 188 PHE A O 1
ATOM 1492 N N . MET A 1 189 ? 11.501 6.747 -10.294 1.00 87.12 189 MET A N 1
ATOM 1493 C CA . MET A 1 189 ? 11.399 7.826 -9.300 1.00 87.12 189 MET A CA 1
ATOM 1494 C C . MET A 1 189 ? 10.046 8.548 -9.369 1.00 87.12 189 MET A C 1
ATOM 1496 O O . MET A 1 189 ? 9.618 9.160 -8.390 1.00 87.12 189 MET A O 1
ATOM 1500 N N . LYS A 1 190 ? 9.351 8.457 -10.506 1.00 86.94 190 LYS A N 1
ATOM 1501 C CA . LYS A 1 190 ? 8.045 9.072 -10.747 1.00 86.94 190 LYS A CA 1
ATOM 1502 C C . LYS A 1 190 ? 6.931 8.069 -10.475 1.00 86.94 190 LYS A C 1
ATOM 1504 O O . LYS A 1 190 ? 6.984 6.929 -10.934 1.00 86.94 190 LYS A O 1
ATOM 1509 N N . ARG A 1 191 ? 5.911 8.493 -9.725 1.00 82.00 191 ARG A N 1
ATOM 1510 C CA . ARG A 1 191 ? 4.813 7.611 -9.305 1.00 82.00 191 ARG A CA 1
ATOM 1511 C C . ARG A 1 191 ? 4.073 7.029 -10.506 1.00 82.00 191 ARG A C 1
ATOM 1513 O O . ARG A 1 191 ? 3.811 5.834 -10.524 1.00 82.00 191 ARG A O 1
ATOM 1520 N N . GLU A 1 192 ? 3.798 7.852 -11.509 1.00 85.44 192 GLU A N 1
ATOM 1521 C CA . GLU A 1 192 ? 2.964 7.484 -12.656 1.00 85.44 192 GLU A CA 1
ATOM 1522 C C . GLU A 1 192 ? 3.603 6.343 -13.463 1.00 85.44 192 GLU A C 1
ATOM 1524 O O . GLU A 1 192 ? 2.918 5.443 -13.939 1.00 85.44 192 GLU A O 1
ATOM 1529 N N . TYR A 1 193 ? 4.935 6.336 -13.560 1.00 89.94 193 TYR A N 1
ATOM 1530 C CA . TYR A 1 193 ? 5.688 5.285 -14.247 1.00 89.94 193 TYR A CA 1
ATOM 1531 C C . TYR A 1 193 ? 5.713 3.978 -13.455 1.00 89.94 193 TYR A C 1
ATOM 1533 O O . TYR A 1 193 ? 5.650 2.904 -14.050 1.00 89.94 193 TYR A O 1
ATOM 1541 N N . LYS A 1 194 ? 5.765 4.050 -12.119 1.00 87.25 194 LYS A N 1
ATOM 1542 C CA . LYS A 1 194 ? 5.637 2.853 -11.279 1.00 87.25 194 LYS A CA 1
ATOM 1543 C C . LYS A 1 194 ? 4.247 2.236 -11.395 1.00 87.25 194 LYS A C 1
ATOM 1545 O O . LYS A 1 194 ? 4.139 1.026 -11.529 1.00 87.25 194 LYS A O 1
ATOM 1550 N N . GLU A 1 195 ? 3.198 3.057 -11.353 1.00 84.25 195 GLU A N 1
ATOM 1551 C CA . GLU A 1 195 ? 1.812 2.596 -11.505 1.00 84.25 195 GLU A CA 1
ATOM 1552 C C . GLU A 1 195 ? 1.586 1.966 -12.880 1.00 84.25 195 GLU A C 1
ATOM 1554 O O . GLU A 1 195 ? 1.004 0.889 -12.981 1.00 84.25 195 GLU A O 1
ATOM 1559 N N . MET A 1 196 ? 2.105 2.601 -13.935 1.00 88.19 196 MET A N 1
ATOM 1560 C CA . MET A 1 196 ? 2.054 2.048 -15.284 1.00 88.19 196 MET A CA 1
ATOM 1561 C C . MET A 1 196 ? 2.777 0.701 -15.357 1.00 88.19 196 MET A C 1
ATOM 1563 O O . MET A 1 196 ? 2.206 -0.258 -15.864 1.00 88.19 196 MET A O 1
ATOM 1567 N N . SER A 1 197 ? 3.986 0.595 -14.803 1.00 86.88 197 SER A N 1
ATOM 1568 C CA . SER A 1 197 ? 4.723 -0.670 -14.777 1.00 86.88 197 SER A CA 1
ATOM 1569 C C . SER A 1 197 ? 4.007 -1.758 -13.975 1.00 86.88 197 SER A C 1
AT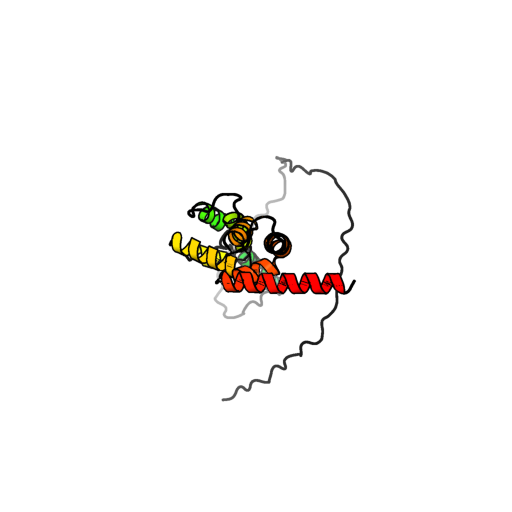OM 1571 O O . SER A 1 197 ? 3.970 -2.896 -14.428 1.00 86.88 197 SER A O 1
ATOM 1573 N N . ASP A 1 198 ? 3.426 -1.437 -12.817 1.00 83.56 198 ASP A N 1
ATOM 1574 C CA . ASP A 1 198 ? 2.695 -2.400 -11.976 1.00 83.56 198 ASP A CA 1
ATOM 1575 C C . ASP A 1 198 ? 1.408 -2.903 -12.657 1.00 83.56 198 ASP A C 1
ATOM 1577 O O . ASP A 1 198 ? 1.031 -4.070 -12.535 1.00 83.56 198 ASP A O 1
ATOM 1581 N N . ALA A 1 199 ? 0.757 -2.049 -13.455 1.00 84.25 199 ALA A N 1
ATOM 1582 C CA . ALA A 1 199 ? -0.389 -2.442 -14.271 1.00 84.25 199 ALA A CA 1
ATOM 1583 C C . ALA A 1 199 ? -0.010 -3.433 -15.390 1.00 84.25 199 ALA A C 1
ATOM 1585 O O . ALA A 1 199 ? -0.824 -4.281 -15.776 1.00 84.25 199 ALA A O 1
ATOM 1586 N N . LEU A 1 200 ? 1.221 -3.359 -15.905 1.00 88.50 200 LEU A N 1
ATOM 1587 C CA . LEU A 1 200 ? 1.744 -4.275 -16.915 1.00 88.50 200 LEU A CA 1
ATOM 1588 C C . LEU A 1 200 ? 2.184 -5.589 -16.253 1.00 88.50 200 LEU A C 1
ATOM 1590 O O . LEU A 1 200 ? 3.326 -5.752 -15.855 1.00 88.50 200 LEU A O 1
ATOM 1594 N N . LYS A 1 201 ? 1.283 -6.569 -16.156 1.00 79.81 201 LYS A N 1
ATOM 1595 C CA . LYS A 1 201 ? 1.565 -7.848 -15.467 1.00 79.81 201 LYS A CA 1
ATOM 1596 C C . LYS A 1 201 ? 2.555 -8.780 -16.186 1.00 79.81 201 LYS A C 1
ATOM 1598 O O . LYS A 1 201 ? 2.949 -9.787 -15.606 1.00 79.81 201 LYS A O 1
ATOM 1603 N N . ASN A 1 202 ? 2.895 -8.505 -17.446 1.00 88.56 202 ASN A N 1
ATOM 1604 C CA . ASN A 1 202 ? 3.766 -9.348 -18.267 1.00 88.56 202 ASN A CA 1
ATOM 1605 C C . ASN A 1 202 ? 5.126 -8.665 -18.470 1.00 88.56 202 ASN A C 1
ATOM 1607 O O . ASN A 1 202 ? 5.178 -7.548 -18.985 1.00 88.56 202 ASN A O 1
ATOM 1611 N N . SER A 1 203 ? 6.202 -9.368 -18.114 1.00 89.12 203 SER A N 1
ATOM 1612 C CA . SER A 1 203 ? 7.588 -8.912 -18.241 1.00 89.12 203 SER A CA 1
ATOM 1613 C C . SER A 1 203 ? 7.978 -8.520 -19.668 1.00 89.12 203 SER A C 1
ATOM 1615 O O . SER A 1 203 ? 8.661 -7.516 -19.845 1.00 89.12 203 SER A O 1
ATOM 1617 N N . ASP A 1 204 ? 7.497 -9.229 -20.692 1.00 91.19 204 ASP A N 1
ATOM 1618 C CA . ASP A 1 204 ? 7.797 -8.882 -22.089 1.00 91.19 204 ASP A CA 1
ATOM 1619 C C . ASP A 1 204 ? 7.176 -7.529 -22.464 1.00 91.19 204 ASP A C 1
ATOM 1621 O O . ASP A 1 204 ? 7.814 -6.675 -23.078 1.00 91.19 204 ASP A O 1
ATOM 1625 N N . VAL A 1 205 ? 5.943 -7.290 -22.009 1.00 93.38 205 VAL A N 1
ATOM 1626 C CA . VAL A 1 205 ? 5.227 -6.029 -22.250 1.00 93.38 205 VAL A CA 1
ATOM 1627 C C . VAL A 1 205 ? 5.868 -4.879 -21.469 1.00 93.38 205 VAL A C 1
ATOM 1629 O O . VAL A 1 205 ? 5.983 -3.770 -21.989 1.00 93.38 205 VAL A O 1
ATOM 1632 N N . GLN A 1 206 ? 6.318 -5.131 -20.237 1.00 92.50 206 GLN A N 1
ATOM 1633 C CA . GLN A 1 206 ? 7.083 -4.162 -19.445 1.00 92.50 206 GLN A CA 1
ATOM 1634 C C . GLN A 1 206 ? 8.396 -3.779 -20.134 1.00 92.50 206 GLN A C 1
ATOM 1636 O O . GLN A 1 206 ? 8.744 -2.598 -20.193 1.00 92.50 206 GLN A O 1
ATOM 1641 N N . LEU A 1 207 ? 9.108 -4.764 -20.685 1.00 93.88 207 LEU A N 1
ATOM 1642 C CA . LEU A 1 207 ? 10.355 -4.549 -21.406 1.00 93.88 207 LEU A CA 1
ATOM 1643 C C . LEU A 1 207 ? 10.140 -3.713 -22.674 1.00 93.88 207 LEU A C 1
ATOM 1645 O O . LEU A 1 207 ? 10.889 -2.769 -22.926 1.00 93.88 207 LEU A O 1
ATOM 1649 N N . ASP A 1 208 ? 9.118 -4.032 -23.464 1.00 94.69 208 ASP A N 1
ATOM 1650 C CA . ASP A 1 208 ? 8.803 -3.279 -24.680 1.00 94.69 208 ASP A CA 1
ATOM 1651 C C . ASP A 1 208 ? 8.381 -1.843 -24.373 1.00 94.69 208 ASP A C 1
ATOM 1653 O O . ASP A 1 208 ? 8.817 -0.907 -25.048 1.00 94.69 208 ASP A O 1
ATOM 1657 N N . TRP A 1 209 ? 7.614 -1.644 -23.302 1.00 95.94 209 TRP A N 1
ATOM 1658 C CA . TRP A 1 209 ? 7.286 -0.312 -22.814 1.00 95.94 209 TRP A CA 1
ATOM 1659 C C . TRP A 1 209 ? 8.540 0.493 -22.430 1.00 95.94 209 TRP A C 1
ATOM 1661 O O . TRP A 1 209 ? 8.692 1.630 -22.881 1.00 95.94 209 TRP A O 1
ATOM 1671 N N . LEU A 1 210 ? 9.484 -0.097 -21.685 1.00 94.56 210 LEU A N 1
ATOM 1672 C CA . LEU A 1 210 ? 10.755 0.557 -21.341 1.00 94.56 210 LEU A CA 1
ATOM 1673 C C . LEU A 1 210 ? 11.584 0.915 -22.583 1.00 94.56 210 LEU A C 1
ATOM 1675 O O . LEU A 1 210 ? 12.148 2.008 -22.652 1.00 94.56 210 LEU A O 1
ATOM 1679 N N . LYS A 1 211 ? 11.633 0.037 -23.592 1.00 94.81 211 LYS A N 1
ATOM 1680 C CA . LYS A 1 211 ? 12.311 0.320 -24.869 1.00 94.81 211 LYS A CA 1
ATOM 1681 C C . LYS A 1 211 ? 11.678 1.502 -25.601 1.00 94.81 211 LYS A C 1
ATOM 1683 O O . LYS A 1 211 ? 12.397 2.315 -26.182 1.00 94.81 211 LYS A O 1
ATOM 1688 N N . GLU A 1 212 ? 10.353 1.617 -25.590 1.00 95.69 212 GLU A N 1
ATOM 1689 C CA . GLU A 1 212 ? 9.667 2.771 -26.174 1.00 95.69 212 GLU A CA 1
ATOM 1690 C C . GLU A 1 212 ? 9.960 4.066 -25.408 1.00 95.69 212 GLU A C 1
ATOM 1692 O O . GLU A 1 212 ? 10.209 5.099 -26.034 1.00 95.69 212 GLU A O 1
ATOM 1697 N N . GLU A 1 213 ? 10.017 4.025 -24.076 1.00 95.06 213 GLU A N 1
ATOM 1698 C CA . GLU A 1 213 ? 10.433 5.182 -23.275 1.00 95.06 213 GLU A CA 1
ATOM 1699 C C . GLU A 1 213 ? 11.889 5.591 -23.552 1.00 95.06 213 GLU A C 1
ATOM 1701 O O . GLU A 1 213 ? 12.174 6.782 -23.690 1.00 95.06 213 GLU A O 1
ATOM 1706 N N . LEU A 1 214 ? 12.798 4.632 -23.761 1.00 94.31 214 LEU A N 1
ATOM 1707 C CA . LEU A 1 214 ? 14.187 4.920 -24.137 1.00 94.31 214 LEU A CA 1
ATOM 1708 C C . LEU A 1 214 ? 14.266 5.647 -25.485 1.00 94.31 214 LEU A C 1
ATOM 1710 O O . LEU A 1 214 ? 14.967 6.651 -25.630 1.00 94.31 214 LEU A O 1
ATOM 1714 N N . LYS A 1 215 ? 13.486 5.192 -26.474 1.00 94.44 215 LYS A N 1
ATOM 1715 C CA . LYS A 1 215 ? 13.385 5.857 -27.782 1.00 94.44 215 LYS A CA 1
ATOM 1716 C C . LYS A 1 215 ? 12.827 7.275 -27.656 1.00 94.44 215 LYS A C 1
ATOM 1718 O O . LYS A 1 215 ? 13.249 8.157 -28.406 1.00 94.44 215 LYS A O 1
ATOM 1723 N N . LYS A 1 216 ? 11.866 7.511 -26.755 1.00 93.69 216 LYS A N 1
ATOM 1724 C CA . LYS A 1 216 ? 11.326 8.856 -26.491 1.00 93.69 216 LYS A CA 1
ATOM 1725 C C . LYS A 1 216 ? 12.386 9.768 -25.877 1.00 93.69 216 LYS A C 1
ATOM 1727 O O . LYS A 1 216 ? 12.507 10.904 -26.334 1.00 93.69 216 LYS A O 1
ATOM 1732 N N . GLU A 1 217 ? 13.165 9.276 -24.911 1.00 90.06 217 GLU A N 1
ATOM 1733 C CA . GLU A 1 217 ? 14.259 10.039 -24.296 1.00 90.06 217 GLU A CA 1
ATOM 1734 C C . GLU A 1 217 ? 15.304 10.422 -25.352 1.00 90.06 217 GLU A C 1
ATOM 1736 O O . GLU A 1 217 ? 15.580 11.607 -25.515 1.00 90.06 217 GLU A O 1
ATOM 1741 N N . ALA A 1 218 ? 15.764 9.469 -26.172 1.00 90.19 218 ALA A N 1
ATOM 1742 C CA . ALA A 1 218 ? 16.734 9.719 -27.244 1.00 90.19 218 ALA A CA 1
ATOM 1743 C C . ALA A 1 218 ? 16.255 10.765 -28.274 1.00 90.19 218 ALA A C 1
ATOM 1745 O O . ALA A 1 218 ? 17.015 11.640 -28.695 1.00 90.19 218 ALA A O 1
ATOM 1746 N N . LYS A 1 219 ? 14.972 10.717 -28.661 1.00 90.81 219 LYS A N 1
ATOM 1747 C CA . LYS A 1 219 ? 14.361 11.716 -29.560 1.00 90.81 219 LYS A CA 1
ATOM 1748 C C . LYS A 1 219 ? 14.273 13.103 -28.920 1.00 90.81 219 LYS A C 1
ATOM 1750 O O . LYS A 1 219 ? 14.325 14.101 -29.637 1.00 90.81 219 LYS A O 1
ATOM 1755 N N . ALA A 1 220 ? 14.099 13.182 -27.602 1.00 88.31 220 ALA A N 1
ATOM 1756 C CA . ALA A 1 220 ? 14.052 14.450 -26.881 1.00 88.31 220 ALA A CA 1
ATOM 1757 C C . ALA A 1 220 ? 15.440 15.099 -26.780 1.00 88.31 220 ALA A C 1
ATOM 1759 O O . ALA A 1 220 ? 15.541 16.321 -26.885 1.00 88.31 220 ALA A O 1
ATOM 1760 N N . THR A 1 221 ? 16.505 14.305 -26.636 1.00 82.50 221 THR A N 1
ATOM 1761 C CA . THR A 1 221 ? 17.890 14.802 -26.603 1.00 82.50 221 THR A CA 1
ATOM 1762 C C . THR A 1 221 ? 18.378 15.295 -27.962 1.00 82.50 221 THR A C 1
ATOM 1764 O O . THR A 1 221 ? 19.126 16.259 -27.999 1.00 82.50 221 THR A O 1
ATOM 1767 N N . GLN A 1 222 ? 17.930 14.700 -29.074 1.00 76.56 222 GLN A N 1
ATOM 1768 C CA . GLN A 1 222 ? 18.295 15.145 -30.432 1.00 76.56 222 GLN A CA 1
ATOM 1769 C C . GLN A 1 222 ? 17.595 16.435 -30.895 1.00 76.56 222 GLN A C 1
ATOM 1771 O O . GLN A 1 222 ? 17.990 17.018 -31.900 1.00 76.56 222 GLN A O 1
ATOM 1776 N N . LYS A 1 223 ? 16.529 16.864 -30.207 1.00 69.12 223 LYS A N 1
ATOM 1777 C CA . LYS A 1 223 ? 15.777 18.093 -30.526 1.00 69.12 223 LYS A CA 1
ATOM 1778 C C . LYS A 1 223 ? 16.253 19.331 -29.753 1.00 69.12 223 LYS A C 1
ATOM 1780 O O . LYS A 1 223 ? 15.665 20.396 -29.936 1.00 69.12 223 LYS A O 1
ATOM 1785 N N . LYS A 1 224 ? 17.243 19.182 -28.874 1.00 52.22 224 LYS A N 1
ATOM 1786 C CA . LYS A 1 224 ? 17.896 20.278 -28.148 1.00 52.22 224 LYS A CA 1
ATOM 1787 C C . LYS A 1 224 ? 19.189 20.669 -28.842 1.00 52.22 224 LYS A C 1
ATOM 1789 O O . LYS A 1 224 ? 19.490 21.878 -28.796 1.00 52.22 224 LYS A O 1
#

pLDDT: mean 72.23, std 23.58, range [29.36, 95.94]

Organism: NCBI:txid152421